Protein AF-T1H197-F1 (afdb_monomer_lite)

Secondary structure (DSSP, 8-state):
-PPPPPHHHH--EEEE-HHHH--SSSSSS--HHHHHTTHHHHHHTT--EEEEPP-EE---TTSS-S-SEEEEE-TTT--HHHHHHHHHHHHHHTPEEEE----S---TTSHHHHHHHTT-TTTTTSS-----EEETTEEEEEE-SS--B-SSSSBS----HHHHTT--EEEE---EE---TTTT-S-SEEEEE-TTT--HHHHHHHHHHHHHHT-EEEE----SB--TTSHHHHHHHTT-TTTTTSB-EE--EEPTT-TT-EE-SS--B-TTSSBSEEEETTTTEEEE-SS-TT-PBB-TT-HHHHHHHHHHHHHHHTTT--B-

Structure (mmCIF, N/CA/C/O backbone):
data_AF-T1H197-F1
#
_entry.id   AF-T1H197-F1
#
loop_
_atom_site.group_PDB
_atom_site.id
_atom_site.type_symbol
_atom_site.label_atom_id
_atom_site.label_alt_id
_atom_site.label_comp_id
_atom_site.label_asym_id
_atom_site.label_entity_id
_atom_site.label_seq_id
_atom_site.pdbx_PDB_ins_code
_atom_site.Cartn_x
_atom_site.Cartn_y
_atom_site.Cartn_z
_atom_site.occupancy
_atom_site.B_iso_or_equiv
_atom_site.auth_seq_id
_atom_site.auth_comp_id
_atom_site.auth_asym_id
_atom_site.auth_atom_id
_atom_site.pdbx_PDB_model_num
ATOM 1 N N . THR A 1 1 ? -33.080 18.598 58.972 1.00 59.19 1 THR A N 1
ATOM 2 C CA . THR A 1 1 ? -32.658 17.233 58.604 1.00 59.19 1 THR A CA 1
ATOM 3 C C . THR A 1 1 ? -31.663 17.364 57.479 1.00 59.19 1 THR A C 1
ATOM 5 O O . THR A 1 1 ? -31.973 18.006 56.485 1.00 59.19 1 THR A O 1
ATOM 8 N N . GLU A 1 2 ? -30.435 16.901 57.683 1.00 68.56 2 GLU A N 1
ATOM 9 C CA . GLU A 1 2 ? -29.391 16.970 56.659 1.00 68.56 2 GLU A CA 1
ATOM 10 C C . GLU A 1 2 ? -29.740 15.956 55.561 1.00 68.56 2 GLU A C 1
ATOM 12 O O . GLU A 1 2 ? -29.971 14.783 55.852 1.00 68.56 2 GLU A O 1
ATOM 17 N N . VAL A 1 3 ? -29.905 16.422 54.321 1.00 79.31 3 VAL A N 1
ATOM 18 C CA . VAL A 1 3 ? -30.224 15.546 53.186 1.00 79.31 3 VAL A CA 1
ATOM 19 C C . VAL A 1 3 ? -28.993 14.685 52.917 1.00 79.31 3 VAL A C 1
ATOM 21 O O . VAL A 1 3 ? -27.937 15.221 52.580 1.00 79.31 3 VAL A O 1
ATOM 24 N N . GLN A 1 4 ? -29.119 13.366 53.083 1.00 82.75 4 GLN A N 1
ATOM 25 C CA . GLN A 1 4 ? -28.060 12.427 52.728 1.00 82.75 4 GLN A CA 1
ATOM 26 C C . GLN A 1 4 ? -27.812 12.529 51.222 1.00 82.75 4 GLN A C 1
ATOM 28 O O . GLN A 1 4 ? -28.714 12.298 50.420 1.00 82.75 4 GLN A O 1
ATOM 33 N N . LYS A 1 5 ? -26.601 12.948 50.855 1.00 90.00 5 LYS A N 1
ATOM 34 C CA . LYS A 1 5 ? -26.195 13.083 49.458 1.00 90.00 5 LYS A CA 1
ATOM 35 C C . LYS A 1 5 ? -25.788 11.724 48.896 1.00 90.00 5 LYS A C 1
ATOM 37 O O . LYS A 1 5 ? -25.128 10.943 49.581 1.00 90.00 5 LYS A O 1
ATOM 42 N N . GLU A 1 6 ? -26.153 11.476 47.646 1.00 92.94 6 GLU A N 1
ATOM 43 C CA . GLU A 1 6 ? -25.710 10.313 46.876 1.00 92.94 6 GLU A CA 1
ATOM 44 C C . GLU A 1 6 ? -24.207 10.394 46.571 1.00 92.94 6 GLU A C 1
ATOM 46 O O . GLU A 1 6 ? -23.630 11.482 46.532 1.00 92.94 6 GLU A O 1
ATOM 51 N N . TRP A 1 7 ? -23.565 9.252 46.303 1.00 92.12 7 TRP A N 1
ATOM 52 C CA . TRP A 1 7 ? -22.106 9.186 46.114 1.00 92.12 7 TRP A CA 1
ATOM 53 C C . TRP A 1 7 ? -21.593 10.137 45.020 1.00 92.12 7 TRP A C 1
ATOM 55 O O . TRP A 1 7 ? -20.566 10.785 45.192 1.00 92.12 7 TRP A O 1
ATOM 65 N N . TRP A 1 8 ? -22.325 10.267 43.912 1.00 93.00 8 TRP A N 1
ATOM 66 C CA . TRP A 1 8 ? -21.935 11.095 42.768 1.00 93.00 8 TRP A CA 1
ATOM 67 C C . TRP A 1 8 ? -22.070 12.598 43.051 1.00 93.00 8 TRP A C 1
ATOM 69 O O . TRP A 1 8 ? -21.448 13.405 42.368 1.00 93.00 8 TRP A O 1
ATOM 79 N N . GLN A 1 9 ? -22.841 12.991 44.074 1.00 93.31 9 GLN A N 1
ATOM 80 C CA . GLN A 1 9 ? -23.005 14.393 44.482 1.00 93.31 9 GLN A CA 1
ATOM 81 C C . GLN A 1 9 ? -21.837 14.906 45.333 1.00 93.31 9 GLN A C 1
ATOM 83 O O . GLN A 1 9 ? -21.724 16.112 45.560 1.00 93.31 9 GLN A O 1
ATOM 88 N N . THR A 1 10 ? -21.008 14.002 45.856 1.00 93.12 10 THR A N 1
ATOM 89 C CA . THR A 1 10 ? -19.879 14.315 46.746 1.00 93.12 10 THR A CA 1
ATOM 90 C C . THR A 1 10 ? -18.564 13.695 46.281 1.00 93.12 10 THR A C 1
ATOM 92 O O . THR A 1 10 ? -17.552 13.833 46.966 1.00 93.12 10 THR A O 1
ATOM 95 N N . ALA A 1 11 ? -18.562 13.017 45.132 1.00 94.56 11 ALA A N 1
ATOM 96 C CA . ALA A 1 11 ? -17.392 12.322 44.630 1.00 94.56 11 ALA A CA 1
ATOM 97 C C . ALA A 1 11 ? -16.277 13.287 44.206 1.00 94.56 11 ALA A C 1
ATOM 99 O O . ALA A 1 11 ? -16.519 14.284 43.524 1.00 94.56 11 ALA A O 1
ATOM 100 N N . LEU A 1 12 ? -15.040 12.940 44.566 1.00 96.56 12 LEU A N 1
ATOM 101 C CA . LEU A 1 12 ? -13.845 13.541 43.992 1.00 96.56 12 LEU A CA 1
ATOM 102 C C . LEU A 1 12 ? -13.421 12.677 42.806 1.00 96.56 12 LEU A C 1
ATOM 104 O O . LEU A 1 12 ? -12.986 11.538 42.998 1.00 96.56 12 LEU A O 1
ATOM 108 N N . PHE A 1 13 ? -13.599 13.218 41.600 1.00 96.38 13 PHE A N 1
ATOM 109 C CA . PHE A 1 13 ? -13.329 12.520 40.348 1.00 96.38 13 PHE A CA 1
ATOM 110 C C . PHE A 1 13 ? -11.883 12.689 39.883 1.00 96.38 13 PHE A C 1
ATOM 112 O O . PHE A 1 13 ? -11.331 13.788 39.926 1.00 96.38 13 PHE A O 1
ATOM 119 N N . TYR A 1 14 ? -11.314 11.605 39.359 1.00 97.06 14 TYR A N 1
ATOM 120 C CA . TYR A 1 14 ? -10.051 11.619 38.628 1.00 97.06 14 TYR A CA 1
ATOM 121 C C . TYR A 1 14 ? -10.223 10.915 37.278 1.00 97.06 14 TYR A C 1
ATOM 123 O O . TYR A 1 14 ? -10.563 9.732 37.227 1.00 97.06 14 TYR A O 1
ATOM 131 N N . GLN A 1 15 ? -10.012 11.637 36.179 1.00 97.44 15 GLN A N 1
ATOM 132 C CA . GLN A 1 15 ? -10.028 11.038 34.847 1.00 97.44 15 GLN A CA 1
ATOM 133 C C . GLN A 1 15 ? -8.688 10.349 34.580 1.00 97.44 15 GLN A C 1
ATOM 135 O O . GLN A 1 15 ? -7.626 10.948 34.743 1.00 97.44 15 GLN A O 1
ATOM 140 N N . ILE A 1 16 ? -8.746 9.094 34.152 1.00 97.88 16 ILE A N 1
ATOM 141 C CA . ILE A 1 16 ? -7.596 8.289 33.763 1.00 97.88 16 ILE A CA 1
ATOM 142 C C . ILE A 1 16 ? -7.657 8.093 32.253 1.00 97.88 16 ILE A C 1
ATOM 144 O O . ILE A 1 16 ? -8.649 7.596 31.718 1.00 97.88 16 ILE A O 1
ATOM 148 N N . TYR A 1 17 ? -6.572 8.457 31.577 1.00 97.25 17 TYR A N 1
ATOM 149 C CA . TYR A 1 17 ? -6.312 8.056 30.200 1.00 97.25 17 TYR A CA 1
ATOM 150 C C . TYR A 1 17 ? -5.424 6.798 30.231 1.00 97.25 17 TYR A C 1
ATOM 152 O O . TYR A 1 17 ? -4.226 6.932 30.510 1.00 97.25 17 TYR A O 1
ATOM 160 N N . PRO A 1 18 ? -5.982 5.582 30.026 1.00 97.00 18 PRO A N 1
ATOM 161 C CA . PRO A 1 18 ? -5.312 4.318 30.352 1.00 97.00 18 PRO A CA 1
ATOM 162 C C . PRO A 1 18 ? -3.928 4.193 29.721 1.00 97.00 18 PRO A C 1
ATOM 164 O O . PRO A 1 18 ? -2.949 3.979 30.433 1.00 97.00 18 PRO A O 1
ATOM 167 N N . ARG A 1 19 ? -3.840 4.508 28.422 1.00 95.81 19 ARG A N 1
ATOM 168 C CA . ARG A 1 19 ? -2.632 4.405 27.592 1.00 95.81 19 ARG A CA 1
ATOM 169 C C . ARG A 1 19 ? -1.407 5.138 28.146 1.00 95.81 19 ARG A C 1
ATOM 171 O O . ARG A 1 19 ? -0.286 4.798 27.786 1.00 95.81 19 ARG A O 1
ATOM 178 N N . SER A 1 20 ? -1.590 6.160 28.981 1.00 97.44 20 SER A N 1
ATOM 179 C CA . SER A 1 20 ? -0.487 6.993 29.491 1.00 97.44 20 SER A CA 1
ATOM 180 C C . SER A 1 20 ? -0.432 7.075 31.012 1.00 97.44 20 SER A C 1
ATOM 182 O O . SER A 1 20 ? 0.360 7.848 31.548 1.00 97.44 20 SER A O 1
ATOM 184 N N . PHE A 1 21 ? -1.263 6.310 31.722 1.00 98.25 21 PHE A N 1
ATOM 185 C CA . PHE A 1 21 ? -1.327 6.394 33.176 1.00 98.25 21 PHE A CA 1
ATOM 186 C C . PHE A 1 21 ? -0.234 5.564 33.853 1.00 98.25 21 PHE A C 1
ATOM 188 O O . PHE A 1 21 ? 0.588 6.105 34.597 1.00 98.25 21 PHE A O 1
ATOM 195 N N . LYS A 1 22 ? -0.211 4.249 33.607 1.00 98.44 22 LYS A N 1
ATOM 196 C CA . LYS A 1 22 ? 0.788 3.354 34.191 1.00 98.44 22 LYS A CA 1
ATOM 197 C C . LYS A 1 22 ? 0.924 2.064 33.387 1.00 98.44 22 LYS A C 1
ATOM 199 O O . LYS A 1 22 ? -0.031 1.309 33.302 1.00 98.44 22 LYS A O 1
ATOM 204 N N . ASP A 1 23 ? 2.122 1.823 32.871 1.00 98.56 23 ASP A N 1
ATOM 205 C CA . ASP A 1 23 ? 2.553 0.551 32.279 1.00 98.56 23 ASP A CA 1
ATOM 206 C C . ASP A 1 23 ? 2.967 -0.431 33.397 1.00 98.56 23 ASP A C 1
ATOM 208 O O . ASP A 1 23 ? 3.694 -0.044 34.335 1.00 98.56 23 ASP A O 1
ATOM 212 N N . SER A 1 24 ? 2.459 -1.665 33.330 1.00 98.31 24 SER A N 1
ATOM 213 C CA . SER A 1 24 ? 2.764 -2.770 34.245 1.00 98.31 24 SER A CA 1
ATOM 214 C C . SER A 1 24 ? 3.611 -3.895 33.638 1.00 98.31 24 SER A C 1
ATOM 216 O O . SER A 1 24 ? 4.167 -4.688 34.403 1.00 98.31 24 SER A O 1
ATOM 218 N N . ASN A 1 25 ? 3.744 -3.966 32.311 1.00 97.44 25 ASN A N 1
ATOM 219 C CA . ASN A 1 25 ? 4.375 -5.081 31.596 1.00 97.44 25 ASN A CA 1
ATOM 220 C C . ASN A 1 25 ? 5.671 -4.684 30.846 1.00 97.44 25 ASN A C 1
ATOM 222 O O . ASN A 1 25 ? 6.436 -5.563 30.445 1.00 97.44 25 ASN A O 1
ATOM 226 N N . GLY A 1 26 ? 5.961 -3.386 30.726 1.00 97.50 26 GLY A N 1
ATOM 227 C CA . GLY A 1 26 ? 7.158 -2.828 30.104 1.00 97.50 26 GLY A CA 1
ATOM 228 C C . GLY A 1 26 ? 7.061 -2.587 28.594 1.00 97.50 26 GLY A C 1
ATOM 229 O O . GLY A 1 26 ? 8.104 -2.359 27.976 1.00 97.50 26 GLY A O 1
ATOM 230 N N . ASP A 1 27 ? 5.872 -2.651 27.989 1.00 96.56 27 ASP A N 1
ATOM 231 C CA . ASP A 1 27 ? 5.673 -2.416 26.550 1.00 96.56 27 ASP A CA 1
ATOM 232 C C . ASP A 1 27 ? 5.592 -0.923 26.164 1.00 96.56 27 ASP A C 1
ATOM 234 O O . ASP A 1 27 ? 5.588 -0.578 24.978 1.00 96.56 27 ASP A O 1
ATOM 238 N N . GLY A 1 28 ? 5.608 -0.023 27.153 1.00 96.62 28 GLY A N 1
ATOM 239 C CA . GLY A 1 28 ? 5.541 1.423 26.963 1.00 96.62 28 GLY A CA 1
ATOM 240 C C . GLY A 1 28 ? 4.119 1.982 26.868 1.00 96.62 28 GLY A C 1
ATOM 241 O O . GLY A 1 28 ? 3.966 3.185 26.626 1.00 96.62 28 GLY A O 1
ATOM 242 N N . VAL A 1 29 ? 3.089 1.159 27.076 1.00 97.00 29 VAL A N 1
ATOM 243 C CA . VAL A 1 29 ? 1.677 1.538 27.077 1.00 97.00 29 VAL A CA 1
ATOM 244 C C . VAL A 1 29 ? 1.061 1.269 28.449 1.00 97.00 29 VAL A C 1
ATOM 246 O O . VAL A 1 29 ? 1.307 0.259 29.091 1.00 97.00 29 VAL A O 1
ATOM 249 N N . GLY A 1 30 ? 0.273 2.220 28.951 1.00 98.25 30 GLY A N 1
ATOM 250 C CA . GLY A 1 30 ? -0.449 2.020 30.201 1.00 98.25 30 GLY A CA 1
ATOM 251 C C . GLY A 1 30 ? -1.631 1.062 30.055 1.00 98.25 30 GLY A C 1
ATOM 252 O O . GLY A 1 30 ? -2.351 1.118 29.060 1.00 98.25 30 GLY A O 1
ATOM 253 N N . ASP A 1 31 ? -1.848 0.231 31.076 1.00 98.69 31 ASP A N 1
ATOM 254 C CA . ASP A 1 31 ? -2.762 -0.916 31.042 1.00 98.69 31 ASP A CA 1
ATOM 255 C C . ASP A 1 31 ? -3.617 -1.034 32.329 1.00 98.69 31 ASP A C 1
ATOM 257 O O . ASP A 1 31 ? -3.424 -0.307 33.315 1.00 98.69 31 ASP A O 1
ATOM 261 N N . LEU A 1 32 ? -4.603 -1.940 32.329 1.00 98.62 32 LEU A N 1
ATOM 262 C CA . LEU A 1 32 ? -5.547 -2.130 33.440 1.00 98.62 32 LEU A CA 1
ATOM 263 C C . LEU A 1 32 ? -4.872 -2.615 34.734 1.00 98.62 32 LEU A C 1
ATOM 265 O O . LEU A 1 32 ? -5.277 -2.214 35.831 1.00 98.62 32 LEU A O 1
ATOM 269 N N . ASN A 1 33 ? -3.817 -3.425 34.639 1.00 98.69 33 ASN A N 1
ATOM 270 C CA . ASN A 1 33 ? -3.053 -3.879 35.803 1.00 98.69 33 ASN A CA 1
ATOM 271 C C . ASN A 1 33 ? -2.226 -2.733 36.397 1.00 98.69 33 ASN A C 1
ATOM 273 O O . ASN A 1 33 ? -2.147 -2.566 37.621 1.00 98.69 33 ASN A O 1
ATOM 277 N N . GLY A 1 34 ? -1.693 -1.864 35.543 1.00 98.62 34 GLY A N 1
ATOM 278 C CA . GLY A 1 34 ? -1.047 -0.621 35.926 1.00 98.62 34 GLY A CA 1
ATOM 279 C C . GLY A 1 34 ? -1.993 0.311 36.676 1.00 98.62 34 GLY A C 1
ATOM 280 O O . GLY A 1 34 ? -1.629 0.803 37.750 1.00 98.62 34 GLY A O 1
ATOM 281 N N . ILE A 1 35 ? -3.222 0.497 36.180 1.00 98.69 35 ILE A N 1
ATOM 282 C CA . ILE A 1 35 ? -4.271 1.256 36.882 1.00 98.69 35 ILE A CA 1
ATOM 283 C C . ILE A 1 35 ? -4.589 0.610 38.233 1.00 98.69 35 ILE A C 1
ATOM 285 O O . ILE A 1 35 ? -4.581 1.299 39.257 1.00 98.69 35 ILE A O 1
ATOM 289 N N . THR A 1 36 ? -4.800 -0.708 38.254 1.00 98.75 36 THR A N 1
ATOM 290 C CA . THR A 1 36 ? -5.101 -1.477 39.471 1.00 98.75 36 THR A CA 1
ATOM 291 C C . THR A 1 36 ? -4.041 -1.258 40.549 1.00 98.75 36 THR A C 1
ATOM 293 O O . THR A 1 36 ? -4.386 -0.985 41.697 1.00 98.75 36 THR A O 1
ATOM 296 N N . SER A 1 37 ? -2.755 -1.263 40.175 1.00 98.56 37 SER A N 1
ATOM 297 C CA . SER A 1 37 ? -1.624 -1.043 41.094 1.00 98.56 37 SER A CA 1
ATOM 298 C C . SER A 1 37 ? -1.572 0.355 41.733 1.00 98.56 37 SER A C 1
ATOM 300 O O . SER A 1 37 ? -0.768 0.605 42.635 1.00 98.56 37 SER A O 1
ATOM 302 N N . LYS A 1 38 ? -2.379 1.300 41.237 1.00 98.50 38 LYS A N 1
ATOM 303 C CA . LYS A 1 38 ? -2.430 2.693 41.699 1.00 98.50 38 LYS A CA 1
ATOM 304 C C . LYS A 1 38 ? -3.736 3.060 42.386 1.00 98.50 38 LYS A C 1
ATOM 306 O O . LYS A 1 38 ? -3.855 4.196 42.845 1.00 98.50 38 LYS A O 1
ATOM 311 N N . LEU A 1 39 ? -4.684 2.135 42.524 1.00 98.50 39 LEU A N 1
ATOM 312 C CA . LEU A 1 39 ? -5.948 2.423 43.198 1.00 98.50 39 LEU A CA 1
ATOM 313 C C . LEU A 1 39 ? -5.742 2.815 44.672 1.00 98.50 39 LEU A C 1
ATOM 315 O O . LEU A 1 39 ? -6.417 3.727 45.146 1.00 98.50 39 LEU A O 1
ATOM 319 N N . GLU A 1 40 ? -4.780 2.220 45.390 1.00 98.31 40 GLU A N 1
ATOM 320 C CA . GLU A 1 40 ? -4.436 2.647 46.755 1.00 98.31 40 GLU A CA 1
ATOM 321 C C . GLU A 1 40 ? -3.930 4.089 46.807 1.00 98.31 40 GLU A C 1
ATOM 323 O O . GLU A 1 40 ? -4.325 4.845 47.692 1.00 98.31 40 GLU A O 1
ATOM 328 N N . TYR A 1 41 ? -3.101 4.490 45.840 1.00 98.25 41 TYR A N 1
ATOM 329 C CA . TYR A 1 41 ? -2.623 5.868 45.744 1.00 98.25 41 TYR A CA 1
ATOM 330 C C . TYR A 1 41 ? -3.783 6.838 45.493 1.00 98.25 41 TYR A C 1
ATOM 332 O O . TYR A 1 41 ? -3.887 7.863 46.161 1.00 98.25 41 TYR A O 1
ATOM 340 N N . LEU A 1 42 ? -4.694 6.497 44.573 1.00 97.81 42 LEU A N 1
ATOM 341 C CA . LEU A 1 42 ? -5.884 7.310 44.313 1.00 97.81 42 LEU A CA 1
ATOM 342 C C . LEU A 1 42 ? -6.748 7.447 45.573 1.00 97.81 42 LEU A C 1
ATOM 344 O O . LEU A 1 42 ? -7.210 8.543 45.894 1.00 97.81 42 LEU A O 1
ATOM 348 N N . LYS A 1 43 ? -6.902 6.362 46.338 1.00 97.62 43 LYS A N 1
ATOM 349 C CA . LYS A 1 43 ? -7.596 6.395 47.625 1.00 97.62 43 LYS A CA 1
ATOM 350 C C . LYS A 1 43 ? -6.909 7.322 48.630 1.00 97.62 43 LYS A C 1
ATOM 352 O O . LYS A 1 43 ? -7.599 8.085 49.305 1.00 97.62 43 LYS A O 1
ATOM 357 N N . GLU A 1 44 ? -5.583 7.253 48.736 1.00 98.06 44 GLU A N 1
ATOM 358 C CA . GLU A 1 44 ? -4.774 8.061 49.658 1.00 98.06 44 GLU A CA 1
ATOM 359 C C . GLU A 1 44 ? -4.957 9.563 49.412 1.00 98.06 44 GLU A C 1
ATOM 361 O O . GLU A 1 44 ? -5.140 10.328 50.357 1.00 98.06 44 GLU A O 1
ATOM 366 N N . ILE A 1 45 ? -5.001 9.980 48.144 1.00 97.06 45 ILE A N 1
ATOM 367 C CA . ILE A 1 45 ? -5.227 11.384 47.768 1.00 97.06 45 ILE A CA 1
ATOM 368 C C . ILE A 1 45 ? -6.712 11.797 47.802 1.00 97.06 45 ILE A C 1
ATOM 370 O O . ILE A 1 45 ? -7.053 12.915 47.416 1.00 97.06 45 ILE A O 1
ATOM 374 N N . GLY A 1 46 ? -7.601 10.915 48.268 1.00 96.94 46 GLY A N 1
ATOM 375 C CA . GLY A 1 46 ? -9.015 11.205 48.506 1.00 96.94 46 GLY A CA 1
ATOM 376 C C . GLY A 1 46 ? -9.948 10.990 47.313 1.00 96.94 46 GLY A C 1
ATOM 377 O O . GLY A 1 46 ? -11.117 11.367 47.400 1.00 96.94 46 GLY A O 1
ATOM 378 N N . VAL A 1 47 ? -9.480 10.391 46.213 1.00 98.00 47 VAL A N 1
ATOM 379 C CA . VAL A 1 47 ? -10.337 10.067 45.061 1.00 98.00 47 VAL A CA 1
ATOM 380 C C . VAL A 1 47 ? -11.359 9.007 45.466 1.00 98.00 47 VAL A C 1
ATOM 382 O O . VAL A 1 47 ? -11.032 7.991 46.083 1.00 98.00 47 VAL A O 1
ATOM 385 N N . THR A 1 48 ? -12.617 9.246 45.106 1.00 97.06 48 THR A N 1
ATOM 386 C CA . THR A 1 48 ? -13.739 8.335 45.389 1.00 97.06 48 THR A CA 1
ATOM 387 C C . THR A 1 48 ? -14.415 7.822 44.123 1.00 97.06 48 THR A C 1
ATOM 389 O O . THR A 1 48 ? -15.175 6.855 44.187 1.00 97.06 48 THR A O 1
ATOM 392 N N . ALA A 1 49 ? -14.104 8.409 42.965 1.00 97.75 49 ALA A N 1
ATOM 393 C CA . ALA A 1 49 ? -14.519 7.904 41.667 1.00 97.75 49 ALA A CA 1
ATOM 394 C C . ALA A 1 49 ? -13.483 8.216 40.582 1.00 97.75 49 ALA A C 1
ATOM 396 O O . ALA A 1 49 ? -12.840 9.265 40.605 1.00 97.75 49 ALA A O 1
ATOM 397 N N . THR A 1 50 ? -13.343 7.330 39.604 1.00 96.44 50 THR A N 1
ATOM 398 C CA . THR A 1 50 ? -12.520 7.559 38.420 1.00 96.44 50 THR A CA 1
ATOM 399 C C . THR A 1 50 ? -13.328 7.343 37.154 1.00 96.44 50 THR A C 1
ATOM 401 O O . THR A 1 50 ? -14.264 6.544 37.120 1.00 96.44 50 THR A O 1
ATOM 404 N N . TRP A 1 51 ? -12.962 8.078 36.111 1.00 95.31 51 TRP A N 1
ATOM 405 C CA . TRP A 1 51 ? -13.482 7.894 34.761 1.00 95.31 51 TRP A CA 1
ATOM 406 C C . TRP A 1 51 ? -12.344 7.400 33.879 1.00 95.31 51 TRP A C 1
ATOM 408 O O . TRP A 1 51 ? -11.304 8.053 33.805 1.00 95.31 51 TRP A O 1
ATOM 418 N N . LEU A 1 52 ? -12.523 6.243 33.249 1.00 96.56 52 LEU A N 1
ATOM 419 C CA . LEU A 1 52 ? -11.579 5.716 32.270 1.00 96.56 52 LEU A CA 1
ATOM 420 C C . LEU A 1 52 ? -11.981 6.208 30.888 1.00 96.56 52 LEU A C 1
ATOM 422 O O . LEU A 1 52 ? -13.128 6.002 30.506 1.00 96.56 52 LEU A O 1
ATOM 426 N N . SER A 1 53 ? -11.039 6.789 30.140 1.00 96.19 53 SER A N 1
ATOM 427 C CA . SER A 1 53 ? -11.194 6.910 28.677 1.00 96.19 53 SER A CA 1
ATOM 428 C C . SER A 1 53 ? -11.415 5.517 28.052 1.00 96.19 53 SER A C 1
ATOM 430 O O . SER A 1 53 ? -11.120 4.525 28.728 1.00 96.19 53 SER A O 1
ATOM 432 N N . PRO A 1 54 ? -11.920 5.408 26.808 1.00 96.25 54 PRO A N 1
ATOM 433 C CA . PRO A 1 54 ? -12.338 4.126 26.245 1.00 96.25 54 PRO A CA 1
ATOM 434 C C . PRO A 1 54 ? -11.268 3.030 26.337 1.00 96.25 54 PRO A C 1
ATOM 436 O O . PRO A 1 54 ? -10.107 3.241 25.987 1.00 96.25 54 PRO A O 1
ATOM 439 N N . ILE A 1 55 ? -11.687 1.857 26.816 1.00 97.12 55 ILE A N 1
ATOM 440 C CA . ILE A 1 55 ? -10.857 0.643 26.948 1.00 97.12 55 ILE A CA 1
ATOM 441 C C . ILE A 1 55 ? -11.354 -0.503 26.066 1.00 97.12 55 ILE A C 1
ATOM 443 O O . ILE A 1 55 ? -10.836 -1.612 26.155 1.00 97.12 55 ILE A O 1
ATOM 447 N N . PHE A 1 56 ? -12.396 -0.260 25.277 1.00 97.50 56 PHE A N 1
ATOM 448 C CA . PHE A 1 56 ? -13.005 -1.263 24.416 1.00 97.50 56 PHE A CA 1
ATOM 449 C C . PHE A 1 56 ? -12.173 -1.481 23.158 1.00 97.50 56 PHE A C 1
ATOM 451 O O . PHE A 1 56 ? -11.464 -0.569 22.733 1.00 97.50 56 PHE A O 1
ATOM 458 N N . THR A 1 57 ? -12.301 -2.656 22.540 1.00 97.62 57 THR A N 1
ATOM 459 C CA . THR A 1 57 ? -11.608 -2.972 21.285 1.00 97.62 57 THR A CA 1
ATOM 460 C C . THR A 1 57 ? -11.861 -1.893 20.236 1.00 97.62 57 THR A C 1
ATOM 462 O O . THR A 1 57 ? -13.017 -1.604 19.908 1.00 97.62 57 THR A O 1
ATOM 465 N N . SER A 1 58 ? -10.793 -1.311 19.694 1.00 96.69 58 SER A N 1
ATOM 466 C CA . SER A 1 58 ? -10.859 -0.202 18.741 1.00 96.69 58 SER A CA 1
ATOM 467 C C . SER A 1 58 ? -9.677 -0.250 17.753 1.00 96.69 58 SER A C 1
ATOM 469 O O . SER A 1 58 ? -8.587 -0.706 18.096 1.00 96.69 58 SER A O 1
ATOM 471 N N . PRO A 1 59 ? -9.841 0.237 16.508 1.00 95.44 59 PRO A N 1
ATOM 472 C CA . PRO A 1 59 ? -8.734 0.439 15.567 1.00 95.44 59 PRO A CA 1
ATOM 473 C C . PRO A 1 59 ? -7.735 1.525 15.999 1.00 95.44 59 PRO A C 1
ATOM 475 O O . PRO A 1 59 ? -6.688 1.684 15.372 1.00 95.44 59 PRO A O 1
ATOM 478 N N . MET A 1 60 ? -8.057 2.273 17.055 1.00 93.25 60 MET A N 1
ATOM 479 C CA . MET A 1 60 ? -7.271 3.344 17.658 1.00 93.25 60 MET A CA 1
ATOM 480 C C . MET A 1 60 ? -7.047 4.552 16.739 1.00 93.25 60 MET A C 1
ATOM 482 O O . MET A 1 60 ? -6.088 5.302 16.947 1.00 93.25 60 MET A O 1
ATOM 486 N N . VAL A 1 61 ? -7.924 4.791 15.753 1.00 90.56 61 VAL A N 1
ATOM 487 C CA . VAL A 1 61 ? -7.798 5.938 14.832 1.00 90.56 61 VAL A CA 1
ATOM 488 C C . VAL A 1 61 ? -8.048 7.256 15.561 1.00 90.56 61 VAL A C 1
ATOM 490 O O . VAL A 1 61 ? -7.376 8.251 15.282 1.00 90.56 61 VAL A O 1
ATOM 493 N N . ASP A 1 62 ? -8.974 7.262 16.520 1.00 88.50 62 ASP A N 1
ATOM 494 C CA . ASP A 1 62 ? -9.313 8.428 17.343 1.00 88.50 62 ASP A CA 1
ATOM 495 C C . ASP A 1 62 ? -9.057 8.200 18.842 1.00 88.50 62 ASP A C 1
ATOM 497 O O . ASP A 1 62 ? -9.654 8.856 19.696 1.00 88.50 62 ASP A O 1
ATOM 501 N N . PHE A 1 63 ? -8.103 7.317 19.157 1.00 90.56 63 PHE A N 1
ATOM 502 C CA . PHE A 1 63 ? -7.697 6.975 20.523 1.00 90.56 63 PHE A CA 1
ATOM 503 C C . PHE A 1 63 ? -8.768 6.253 21.358 1.00 90.56 63 PHE A C 1
ATOM 505 O O . PHE A 1 63 ? -8.818 6.429 22.577 1.00 90.56 63 PHE A O 1
ATOM 512 N N . GLY A 1 64 ? -9.579 5.405 20.719 1.00 91.94 64 GLY A N 1
ATOM 513 C CA . GLY A 1 64 ? -10.466 4.460 21.400 1.00 91.94 64 GLY A CA 1
ATOM 514 C C . GLY A 1 64 ? -11.954 4.801 21.317 1.00 91.94 64 GLY A C 1
ATOM 515 O O . GLY A 1 64 ? -12.773 4.021 21.800 1.00 91.94 64 GLY A O 1
ATOM 516 N N . TYR A 1 65 ? -12.329 5.939 20.727 1.00 94.75 65 TYR A N 1
ATOM 517 C CA . TYR A 1 65 ? -13.735 6.328 20.563 1.00 94.75 65 TYR A CA 1
ATOM 518 C C . TYR A 1 65 ? -14.377 5.661 19.329 1.00 94.75 65 TYR A C 1
ATOM 520 O O . TYR A 1 65 ? -15.591 5.450 19.299 1.00 94.75 65 TYR A O 1
ATOM 528 N N . ASP A 1 66 ? -13.568 5.197 18.377 1.00 94.31 66 ASP A N 1
ATOM 529 C CA . ASP A 1 66 ? -13.922 4.337 17.254 1.00 94.31 66 ASP A CA 1
ATOM 530 C C . ASP A 1 66 ? -14.067 2.868 17.692 1.00 94.31 66 ASP A C 1
ATOM 532 O O . ASP A 1 66 ? -13.338 1.979 17.264 1.00 94.31 66 ASP A O 1
ATOM 536 N N . ILE A 1 67 ? -15.040 2.585 18.560 1.00 96.94 67 ILE A N 1
ATOM 537 C CA . ILE A 1 67 ? -15.227 1.255 19.163 1.00 96.94 67 ILE A CA 1
ATOM 538 C C . ILE A 1 67 ? -15.662 0.220 18.112 1.00 96.94 67 ILE A C 1
ATOM 540 O O . ILE A 1 67 ? -16.669 0.396 17.419 1.00 96.94 67 ILE A O 1
ATOM 544 N N . ALA A 1 68 ? -14.922 -0.886 18.016 1.00 97.31 68 ALA A N 1
ATOM 545 C CA . ALA A 1 68 ? -15.207 -2.034 17.154 1.00 97.31 68 ALA A CA 1
ATOM 546 C C . ALA A 1 68 ? -15.931 -3.181 17.885 1.00 97.31 68 ALA A C 1
ATOM 548 O O . ALA A 1 68 ? -16.633 -3.952 17.233 1.00 97.31 68 ALA A O 1
ATOM 549 N N . ASN A 1 69 ? -15.816 -3.270 19.217 1.00 96.50 69 ASN A N 1
ATOM 550 C CA . ASN A 1 69 ? -16.598 -4.192 20.048 1.00 96.50 69 ASN A CA 1
ATOM 551 C C . ASN A 1 69 ? -16.837 -3.602 21.449 1.00 96.50 69 ASN A C 1
ATOM 553 O O . ASN A 1 69 ? -15.895 -3.393 22.202 1.00 96.50 69 ASN A O 1
ATOM 557 N N . PHE A 1 70 ? -18.098 -3.373 21.825 1.00 95.50 70 PHE A N 1
ATOM 558 C CA . PHE A 1 70 ? -18.474 -2.773 23.118 1.00 95.50 70 PHE A CA 1
ATOM 559 C C . PHE A 1 70 ? -18.391 -3.721 24.326 1.00 95.50 70 PHE A C 1
ATOM 561 O O . PHE A 1 70 ? -18.656 -3.302 25.452 1.00 95.50 70 PHE A O 1
ATOM 568 N N . THR A 1 71 ? -18.100 -5.003 24.110 1.00 94.94 71 THR A N 1
ATOM 569 C CA . THR A 1 71 ? -18.140 -6.043 25.156 1.00 94.94 71 THR A CA 1
ATOM 570 C C . THR A 1 71 ? -16.785 -6.685 25.431 1.00 94.94 71 THR A C 1
ATOM 572 O O . THR A 1 71 ? -16.671 -7.521 26.325 1.00 94.94 71 THR A O 1
ATOM 575 N N . GLU A 1 72 ? -15.757 -6.267 24.698 1.00 96.50 72 GLU A N 1
ATOM 576 C CA . GLU A 1 72 ? -14.386 -6.745 24.835 1.00 96.50 72 GLU A CA 1
ATOM 577 C C . GLU A 1 72 ? -13.469 -5.601 25.267 1.00 96.50 72 GLU A C 1
ATOM 579 O O . GLU A 1 72 ? -13.703 -4.438 24.937 1.00 96.50 72 GLU A O 1
ATOM 584 N N . ILE A 1 73 ? -12.424 -5.944 26.019 1.00 97.94 73 ILE A N 1
ATOM 585 C CA . ILE A 1 73 ? -11.329 -5.029 26.342 1.00 97.94 73 ILE A CA 1
ATOM 586 C C . ILE A 1 73 ? -10.344 -5.042 25.177 1.00 97.94 73 ILE A C 1
ATOM 588 O O . ILE A 1 73 ? -10.038 -6.106 24.636 1.00 97.94 73 ILE A O 1
ATOM 592 N N . ASP A 1 74 ? -9.846 -3.870 24.788 1.00 97.69 74 ASP A N 1
ATOM 593 C CA . ASP A 1 74 ? -8.793 -3.795 23.787 1.00 97.69 74 ASP A CA 1
ATOM 594 C C . ASP A 1 74 ? -7.533 -4.513 24.297 1.00 97.69 74 ASP A C 1
ATOM 596 O O . ASP A 1 74 ? -7.068 -4.199 25.401 1.00 97.69 74 ASP A O 1
ATOM 600 N N . PRO A 1 75 ? -6.945 -5.436 23.515 1.00 97.00 75 PRO A N 1
ATOM 601 C CA . PRO A 1 75 ? -5.759 -6.178 23.930 1.00 97.00 75 PRO A CA 1
ATOM 602 C C . PRO A 1 75 ? -4.577 -5.301 24.360 1.00 97.00 75 PRO A C 1
ATOM 604 O O . PRO A 1 75 ? -3.744 -5.769 25.132 1.00 97.00 75 PRO A O 1
ATOM 607 N N . ILE A 1 76 ? -4.498 -4.042 23.904 1.00 96.38 76 ILE A N 1
ATOM 608 C CA . ILE A 1 76 ? -3.457 -3.101 24.339 1.00 96.38 76 ILE A CA 1
ATOM 609 C C . ILE A 1 76 ? -3.573 -2.718 25.825 1.00 96.38 76 ILE A C 1
ATOM 611 O O . ILE A 1 76 ? -2.591 -2.303 26.431 1.00 96.38 76 ILE A O 1
ATOM 615 N N . PHE A 1 77 ? -4.763 -2.839 26.423 1.00 97.88 77 PHE A N 1
ATOM 616 C CA . PHE A 1 77 ? -5.017 -2.488 27.823 1.00 97.88 77 PHE A CA 1
ATOM 617 C C . PHE A 1 77 ? -5.103 -3.706 28.749 1.00 97.88 77 PHE A C 1
ATOM 619 O O . PHE A 1 77 ? -5.048 -3.537 29.969 1.00 97.88 77 PHE A O 1
ATOM 626 N N . GLY A 1 78 ? -5.232 -4.915 28.200 1.00 97.44 78 GLY A N 1
ATOM 627 C CA . GLY A 1 78 ? -5.305 -6.167 28.952 1.00 97.44 78 GLY A CA 1
ATOM 628 C C . GLY A 1 78 ? -6.523 -7.006 28.578 1.00 97.44 78 GLY A C 1
ATOM 629 O O . GLY A 1 78 ? -6.989 -6.995 27.442 1.00 97.44 78 GLY A O 1
ATOM 630 N N . THR A 1 79 ? -7.026 -7.770 29.543 1.00 98.25 79 THR A N 1
ATOM 631 C CA . THR A 1 79 ? -8.125 -8.724 29.356 1.00 98.25 79 THR A CA 1
ATOM 632 C C . THR A 1 79 ? -9.375 -8.332 30.142 1.00 98.25 79 THR A C 1
ATOM 634 O O . THR A 1 79 ? -9.344 -7.486 31.037 1.00 98.25 79 THR A O 1
ATOM 637 N N . LEU A 1 80 ? -10.499 -8.994 29.849 1.00 97.75 80 LEU A N 1
ATOM 638 C CA . LEU A 1 80 ? -11.716 -8.850 30.652 1.00 97.75 80 LEU A CA 1
ATOM 639 C C . LEU A 1 80 ? -11.507 -9.321 32.106 1.00 97.75 80 LEU A C 1
ATOM 641 O O . LEU A 1 80 ? -12.085 -8.750 33.025 1.00 97.75 80 LEU A O 1
ATOM 645 N N . GLU A 1 81 ? -10.626 -10.301 32.330 1.00 98.50 81 GLU A N 1
ATOM 646 C CA . GLU A 1 81 ? -10.248 -10.743 33.677 1.00 98.50 81 GLU A CA 1
ATOM 647 C C . GLU A 1 81 ? -9.465 -9.656 34.433 1.00 98.50 81 GLU A C 1
ATOM 649 O O . GLU A 1 81 ? -9.737 -9.402 35.607 1.00 98.50 81 GLU A O 1
ATOM 654 N N . ASP A 1 82 ? -8.543 -8.952 33.765 1.00 98.56 82 ASP A N 1
ATOM 655 C CA . ASP A 1 82 ? -7.841 -7.802 34.357 1.00 98.56 82 ASP A CA 1
ATOM 656 C C . ASP A 1 82 ? -8.826 -6.684 34.733 1.00 98.56 82 ASP A C 1
ATOM 658 O O . ASP A 1 82 ? -8.707 -6.072 35.799 1.00 98.56 82 ASP A O 1
ATOM 662 N N . PHE A 1 83 ? -9.844 -6.454 33.897 1.00 98.31 83 PHE A N 1
ATOM 663 C CA . PHE A 1 83 ? -10.920 -5.512 34.198 1.00 98.31 83 PHE A CA 1
ATOM 664 C C . PHE A 1 83 ? -11.725 -5.932 35.437 1.00 98.31 83 PHE A C 1
ATOM 666 O O . PHE A 1 83 ? -11.907 -5.122 36.349 1.00 98.31 83 PHE A O 1
ATOM 673 N N . ASP A 1 84 ? -12.154 -7.192 35.526 1.00 98.38 84 ASP A N 1
ATOM 674 C CA . ASP A 1 84 ? -12.886 -7.711 36.688 1.00 98.38 84 ASP A CA 1
ATOM 675 C C . ASP A 1 84 ? -12.058 -7.604 37.980 1.00 98.38 84 ASP A C 1
ATOM 677 O O . ASP A 1 84 ? -12.570 -7.200 39.035 1.00 98.38 84 ASP A O 1
ATOM 681 N N . ASN A 1 85 ? -10.756 -7.888 37.897 1.00 98.56 85 ASN A N 1
ATOM 682 C CA . ASN A 1 85 ? -9.817 -7.735 39.006 1.00 98.56 85 ASN A CA 1
ATOM 683 C C . ASN A 1 85 ? -9.687 -6.268 39.450 1.00 98.56 85 ASN A C 1
ATOM 685 O O . ASN A 1 85 ? -9.745 -5.977 40.652 1.00 98.56 85 ASN A O 1
ATOM 689 N N . MET A 1 86 ? -9.588 -5.334 38.500 1.00 98.56 86 MET A N 1
ATOM 690 C CA . MET A 1 86 ? -9.574 -3.896 38.774 1.00 98.56 86 MET A CA 1
ATOM 691 C C . MET A 1 86 ? -10.869 -3.443 39.461 1.00 98.56 86 MET A C 1
ATOM 693 O O . MET A 1 86 ? -10.816 -2.734 40.469 1.00 98.56 86 MET A O 1
ATOM 697 N N . ILE A 1 87 ? -12.035 -3.870 38.962 1.00 98.50 87 ILE A N 1
ATOM 698 C CA . ILE A 1 87 ? -13.343 -3.537 39.545 1.00 98.50 87 ILE A CA 1
ATOM 699 C C . ILE A 1 87 ? -13.456 -4.073 40.972 1.00 98.50 87 ILE A C 1
ATOM 701 O O . ILE A 1 87 ? -13.890 -3.350 41.875 1.00 98.50 87 ILE A O 1
ATOM 705 N N . LYS A 1 88 ? -13.039 -5.320 41.210 1.00 98.62 88 LYS A N 1
ATOM 706 C CA . LYS A 1 88 ? -13.015 -5.910 42.552 1.00 98.62 88 LYS A CA 1
ATOM 707 C C . LYS A 1 88 ? -12.163 -5.071 43.503 1.00 98.62 88 LYS A C 1
ATOM 709 O O . LYS A 1 88 ? -12.642 -4.682 44.569 1.00 98.62 88 LYS A O 1
ATOM 714 N N . LYS A 1 89 ? -10.940 -4.726 43.096 1.00 98.56 89 LYS A N 1
ATOM 715 C CA . LYS A 1 89 ? -10.020 -3.921 43.906 1.00 98.56 89 LYS A CA 1
ATOM 716 C C . LYS A 1 89 ? -10.545 -2.506 44.167 1.00 98.56 89 LYS A C 1
ATOM 718 O O . LYS A 1 89 ? -10.453 -2.006 45.288 1.00 98.56 89 LYS A O 1
ATOM 723 N N . ALA A 1 90 ? -11.133 -1.866 43.160 1.00 98.31 90 ALA A N 1
ATOM 724 C CA . A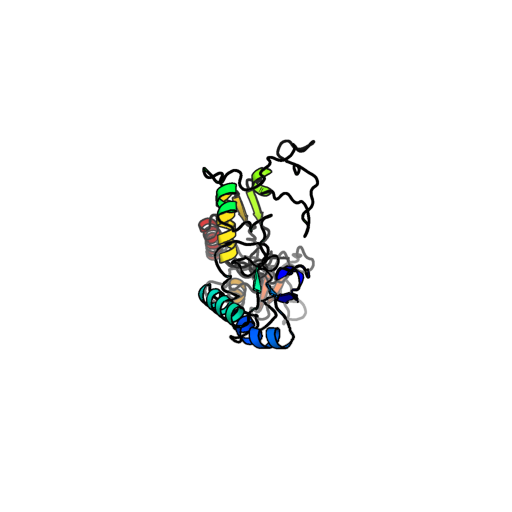LA A 1 90 ? -11.742 -0.547 43.300 1.00 98.31 90 ALA A CA 1
ATOM 725 C C . ALA A 1 90 ? -12.896 -0.574 44.314 1.00 98.31 90 ALA A C 1
ATOM 727 O O . ALA A 1 90 ? -12.961 0.284 45.197 1.00 98.31 90 ALA A O 1
ATOM 728 N N . ASN A 1 91 ? -13.747 -1.605 44.262 1.00 98.06 91 ASN A N 1
ATOM 729 C CA . ASN A 1 91 ? -14.831 -1.797 45.224 1.00 98.06 91 ASN A CA 1
ATOM 730 C C . ASN A 1 91 ? -14.319 -1.999 46.659 1.00 98.06 91 ASN A C 1
ATOM 732 O O . ASN A 1 91 ? -14.873 -1.394 47.576 1.00 98.06 91 ASN A O 1
ATOM 736 N N . GLU A 1 92 ? -13.248 -2.776 46.862 1.00 98.31 92 GLU A N 1
ATOM 737 C CA . GLU A 1 92 ? -12.601 -2.947 48.177 1.00 98.31 92 GLU A CA 1
ATOM 738 C C . GLU A 1 92 ? -12.104 -1.611 48.759 1.00 98.31 92 GLU A C 1
ATOM 740 O O . GLU A 1 92 ? -12.190 -1.380 49.965 1.00 98.31 92 GLU A O 1
ATOM 745 N N . LEU A 1 93 ? -11.630 -0.703 47.902 1.00 98.06 93 LEU A N 1
ATOM 746 C CA . LEU A 1 93 ? -11.152 0.630 48.285 1.00 98.06 93 LEU A CA 1
ATOM 747 C C . LEU A 1 93 ? -12.269 1.690 48.341 1.00 98.06 93 LEU A C 1
ATOM 749 O O . LEU A 1 93 ? -12.035 2.836 48.747 1.00 98.06 93 LEU A O 1
ATOM 753 N N . GLY A 1 94 ? -13.496 1.327 47.962 1.00 97.00 94 GLY A N 1
ATOM 754 C CA . GLY A 1 94 ? -14.626 2.247 47.861 1.00 97.00 94 GLY A CA 1
ATOM 755 C C . GLY A 1 94 ? -14.454 3.306 46.767 1.00 97.00 94 GLY A C 1
ATOM 756 O O . GLY A 1 94 ? -14.932 4.426 46.942 1.00 97.00 94 GLY A O 1
ATOM 757 N N . ILE A 1 95 ? -13.754 2.974 45.680 1.00 98.25 95 ILE A N 1
ATOM 758 C CA . ILE A 1 95 ? -13.606 3.800 44.476 1.00 98.25 95 ILE A CA 1
ATOM 759 C C . ILE A 1 95 ? -14.619 3.324 43.432 1.00 98.25 95 ILE A C 1
ATOM 761 O O . ILE A 1 95 ? -14.703 2.135 43.130 1.00 98.25 95 ILE A O 1
ATOM 765 N N . LYS A 1 96 ? -15.401 4.248 42.868 1.00 97.81 96 LYS A N 1
ATOM 766 C CA . LYS A 1 96 ? -16.305 3.955 41.746 1.00 97.81 96 LYS A CA 1
ATOM 767 C C . LYS A 1 96 ? -15.575 4.092 40.416 1.00 97.81 96 LYS A C 1
ATOM 769 O O . LYS A 1 96 ? -14.911 5.095 40.197 1.00 97.81 96 LYS A O 1
ATOM 774 N N . ILE A 1 97 ? -15.728 3.111 39.532 1.00 97.12 97 ILE A N 1
ATOM 775 C CA . ILE A 1 97 ? -15.188 3.161 38.170 1.00 97.12 97 ILE A CA 1
ATOM 776 C C . ILE A 1 97 ? -16.325 3.509 37.211 1.00 97.12 97 ILE A C 1
ATOM 778 O O . ILE A 1 97 ? -17.367 2.853 37.215 1.00 97.12 97 ILE A O 1
ATOM 782 N N . VAL A 1 98 ? -16.125 4.551 36.410 1.00 96.50 98 VAL A N 1
ATOM 783 C CA . VAL A 1 98 ? -17.037 4.996 35.354 1.00 96.50 98 VAL A CA 1
ATOM 784 C C . VAL A 1 98 ? -16.367 4.749 34.005 1.00 96.50 98 VAL A C 1
ATOM 786 O O . VAL A 1 98 ? -15.220 5.147 33.799 1.00 96.50 98 VAL A O 1
ATOM 789 N N . LEU A 1 99 ? -17.080 4.083 33.099 1.00 94.81 99 LEU A N 1
ATOM 790 C CA . LEU A 1 99 ? -16.621 3.838 31.733 1.00 94.81 99 LEU A CA 1
ATOM 791 C C . LEU A 1 99 ? -17.067 4.965 30.807 1.00 94.81 99 LEU A C 1
ATOM 793 O O . LEU A 1 99 ? -18.189 5.461 30.923 1.00 94.81 99 LEU A O 1
ATOM 797 N N . ASP A 1 100 ? -16.197 5.318 29.867 1.00 92.44 100 ASP A N 1
ATOM 798 C CA . ASP A 1 100 ? -16.551 6.168 28.737 1.00 92.44 100 ASP A CA 1
ATOM 799 C C . ASP A 1 100 ? -17.423 5.387 27.751 1.00 92.44 100 ASP A C 1
ATOM 801 O O . ASP A 1 100 ? -16.943 4.536 27.000 1.00 92.44 100 ASP A O 1
ATOM 805 N N . PHE A 1 101 ? -18.732 5.612 27.810 1.00 90.12 101 PHE A N 1
ATOM 806 C CA . PHE A 1 101 ? -19.678 4.969 26.910 1.00 90.12 101 PHE A CA 1
ATOM 807 C C . PHE A 1 101 ? -19.977 5.893 25.730 1.00 90.12 101 PHE A C 1
ATOM 809 O O . PHE A 1 101 ? -20.454 7.012 25.923 1.00 90.12 101 PHE A O 1
ATOM 816 N N . VAL A 1 102 ? -19.743 5.398 24.511 1.00 92.88 102 VAL A N 1
ATOM 817 C CA . VAL A 1 102 ? -19.926 6.142 23.256 1.00 92.88 102 VAL A CA 1
ATOM 818 C C . VAL A 1 102 ? -21.179 5.629 22.529 1.00 92.88 102 VAL A C 1
ATOM 820 O O . VAL A 1 102 ? -21.085 4.740 21.690 1.00 92.88 102 VAL A O 1
ATOM 823 N N . PRO A 1 103 ? -22.385 6.152 22.825 1.00 92.38 103 PRO A N 1
ATOM 824 C CA . PRO A 1 103 ? -23.625 5.671 22.205 1.00 92.38 103 PRO A CA 1
ATOM 825 C C . PRO A 1 103 ? -23.893 6.265 20.818 1.00 92.38 103 PRO A C 1
ATOM 827 O O . PRO A 1 103 ? -24.797 5.815 20.123 1.00 92.38 103 PRO A O 1
ATOM 830 N N . ASN A 1 104 ? -23.184 7.332 20.438 1.00 93.06 104 ASN A N 1
ATOM 831 C CA . ASN A 1 104 ? -23.490 8.081 19.220 1.00 93.06 104 ASN A CA 1
ATOM 832 C C . ASN A 1 104 ? -23.033 7.359 17.946 1.00 93.06 104 ASN A C 1
ATOM 834 O O . ASN A 1 104 ? -23.622 7.568 16.890 1.00 93.06 104 ASN A O 1
ATOM 838 N N . HIS A 1 105 ? -21.934 6.607 18.007 1.00 93.75 105 HIS A N 1
ATOM 839 C CA . HIS A 1 105 ? -21.308 5.986 16.842 1.00 93.75 105 HIS A CA 1
ATOM 840 C C . HIS A 1 105 ? -20.487 4.751 17.238 1.00 93.75 105 HIS A C 1
ATOM 842 O O . HIS A 1 105 ? -20.256 4.503 18.417 1.00 93.75 105 HIS A O 1
ATOM 848 N N . SER A 1 106 ? -20.041 4.001 16.232 1.00 96.38 106 SER A N 1
ATOM 849 C CA . SER A 1 106 ? -19.058 2.919 16.342 1.00 96.38 106 SER A CA 1
ATOM 850 C C . SER A 1 106 ? -18.034 3.039 15.209 1.00 96.38 106 SER A C 1
ATOM 852 O O . SER A 1 106 ? -18.240 3.807 14.266 1.00 96.38 106 SER A O 1
ATOM 854 N N . SER A 1 107 ? -16.982 2.225 15.252 1.00 95.81 107 SER A N 1
ATOM 855 C CA . SER A 1 107 ? -16.055 2.033 14.131 1.00 95.81 107 SER A CA 1
ATOM 856 C C . SER A 1 107 ? -16.764 1.540 12.863 1.00 95.81 107 SER A C 1
ATOM 858 O O . SER A 1 107 ? -17.757 0.809 12.954 1.00 95.81 107 SER A O 1
ATOM 860 N N . ASP A 1 108 ? -16.200 1.846 11.688 1.00 93.62 108 ASP A N 1
ATOM 861 C CA . ASP A 1 108 ? -16.573 1.196 10.424 1.00 93.62 108 ASP A CA 1
ATOM 862 C C . ASP A 1 108 ? -16.101 -0.271 10.340 1.00 93.62 108 ASP A C 1
ATOM 864 O O . ASP A 1 108 ? -16.521 -1.007 9.446 1.00 93.62 108 ASP A O 1
ATOM 868 N N . LEU A 1 109 ? -15.302 -0.727 11.313 1.00 96.00 109 LEU A N 1
ATOM 869 C CA . LEU A 1 109 ? -14.952 -2.135 11.520 1.00 96.00 109 LEU A CA 1
ATOM 870 C C . LEU A 1 109 ? -15.884 -2.866 12.501 1.00 96.00 109 LEU A C 1
ATOM 872 O O . LEU A 1 109 ? -15.750 -4.077 12.670 1.00 96.00 109 LEU A O 1
ATOM 876 N N . HIS A 1 110 ? -16.832 -2.170 13.140 1.00 97.56 110 HIS A N 1
ATOM 877 C CA . HIS A 1 110 ? -17.803 -2.810 14.029 1.00 97.56 110 HIS A CA 1
ATOM 878 C C . HIS A 1 110 ? -18.726 -3.742 13.226 1.00 97.56 110 HIS A C 1
ATOM 880 O O . HIS A 1 110 ? -19.191 -3.379 12.142 1.00 97.56 110 HIS A O 1
ATOM 886 N N . GLU A 1 111 ? -19.060 -4.920 13.771 1.00 96.88 111 GLU A N 1
ATOM 887 C CA . GLU A 1 111 ? -19.904 -5.917 13.089 1.00 96.88 111 GLU A CA 1
ATOM 888 C C . GLU A 1 111 ? -21.216 -5.294 12.582 1.00 96.88 111 GLU A C 1
ATOM 890 O O . GLU A 1 111 ? -21.606 -5.478 11.431 1.00 96.88 111 GLU A O 1
ATOM 895 N N . TRP A 1 112 ? -21.869 -4.493 13.424 1.00 97.00 112 TRP A N 1
ATOM 896 C CA . TRP A 1 112 ? -23.089 -3.766 13.064 1.00 97.00 112 TRP A CA 1
ATOM 897 C C . TRP A 1 112 ? -22.922 -2.887 11.822 1.00 97.00 112 TRP A C 1
ATOM 899 O O . TRP A 1 112 ? -23.801 -2.916 10.963 1.00 97.00 112 TRP A O 1
ATOM 909 N N . PHE A 1 113 ? -21.817 -2.144 11.692 1.00 96.44 113 PHE A N 1
ATOM 910 C CA . PHE A 1 113 ? -21.577 -1.288 10.527 1.00 96.44 113 PHE A CA 1
ATOM 911 C C . PHE A 1 113 ? -21.414 -2.126 9.265 1.00 96.44 113 PHE A C 1
ATOM 913 O O . PHE A 1 113 ? -22.061 -1.857 8.257 1.00 96.44 113 PHE A O 1
ATOM 920 N N . ILE A 1 114 ? -20.614 -3.193 9.339 1.00 95.44 114 ILE A N 1
ATOM 921 C CA . ILE A 1 114 ? -20.360 -4.099 8.212 1.00 95.44 114 ILE A CA 1
ATOM 922 C C . ILE A 1 114 ? -21.664 -4.750 7.726 1.00 95.44 114 ILE A C 1
ATOM 924 O O . ILE A 1 114 ? -21.917 -4.824 6.521 1.00 95.44 114 ILE A O 1
ATOM 928 N N . ARG A 1 115 ? 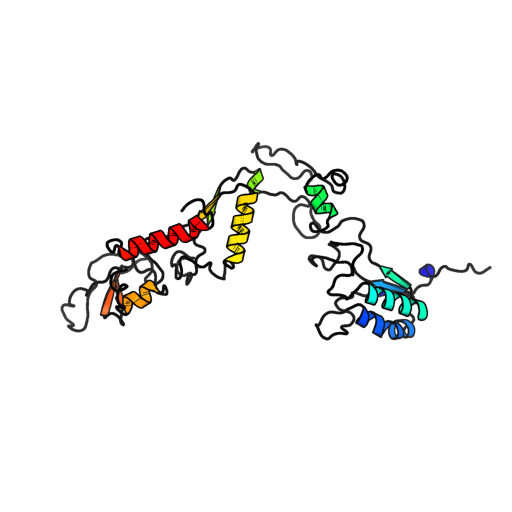-22.509 -5.213 8.654 1.00 97.12 115 ARG A N 1
ATOM 929 C CA . ARG A 1 115 ? -23.796 -5.858 8.342 1.00 97.12 115 ARG A CA 1
ATOM 930 C C . ARG A 1 115 ? -24.824 -4.855 7.824 1.00 97.12 115 ARG A C 1
ATOM 932 O O . ARG A 1 115 ? -25.546 -5.157 6.874 1.00 97.12 115 ARG A O 1
ATOM 939 N N . SER A 1 116 ? -24.835 -3.645 8.383 1.00 96.56 116 SER A N 1
ATOM 940 C CA . SER A 1 116 ? -25.667 -2.540 7.904 1.00 96.56 116 SER A CA 1
ATOM 941 C C . SER A 1 116 ? -25.273 -2.102 6.489 1.00 96.56 116 SER A C 1
ATOM 943 O O . SER A 1 116 ? -26.140 -1.996 5.624 1.00 96.56 116 SER A O 1
ATOM 945 N N . GLU A 1 117 ? -23.971 -1.973 6.193 1.00 93.56 117 GLU A N 1
ATOM 946 C CA . GLU A 1 117 ? -23.463 -1.636 4.851 1.00 93.56 117 GLU A CA 1
ATOM 947 C C . GLU A 1 117 ? -23.903 -2.671 3.803 1.00 93.56 117 GLU A C 1
ATOM 949 O O . GLU A 1 117 ? -24.238 -2.330 2.666 1.00 93.56 117 GLU A O 1
ATOM 954 N N . ARG A 1 118 ? -23.952 -3.947 4.193 1.00 92.50 118 ARG A N 1
ATOM 955 C CA . ARG A 1 118 ? -24.421 -5.058 3.351 1.00 92.50 118 ARG A CA 1
ATOM 956 C C . ARG A 1 118 ? -25.941 -5.168 3.255 1.00 92.50 118 ARG A C 1
ATOM 958 O O . ARG A 1 118 ? -26.419 -5.997 2.482 1.00 92.50 118 ARG A O 1
ATOM 965 N N . ARG A 1 119 ? -26.688 -4.347 4.002 1.00 93.31 119 ARG A N 1
ATOM 966 C CA . ARG A 1 119 ? -28.149 -4.428 4.146 1.00 93.31 119 ARG A CA 1
ATOM 967 C C . ARG A 1 119 ? -28.606 -5.828 4.572 1.00 93.31 119 ARG A C 1
ATOM 969 O O . ARG A 1 119 ? -29.545 -6.383 4.005 1.00 93.31 119 ARG A O 1
ATOM 976 N N . GLU A 1 120 ? -27.900 -6.427 5.530 1.00 96.69 120 GLU A N 1
ATOM 977 C CA . GLU A 1 120 ? -28.303 -7.715 6.095 1.00 96.69 120 GLU A CA 1
ATOM 978 C C . GLU A 1 120 ? -29.617 -7.577 6.889 1.00 96.69 120 GLU A C 1
ATOM 980 O O . GLU A 1 120 ? -29.727 -6.637 7.681 1.00 96.69 120 GLU A O 1
ATOM 985 N N . PRO A 1 121 ? -30.581 -8.513 6.743 1.00 97.06 121 PRO A N 1
ATOM 986 C CA . PRO A 1 121 ? -31.853 -8.469 7.460 1.00 97.06 121 PRO A CA 1
ATOM 987 C C . PRO A 1 121 ? -31.708 -8.288 8.975 1.00 97.06 121 PRO A C 1
ATOM 989 O O . PRO A 1 121 ? -31.128 -9.137 9.656 1.00 97.06 121 PRO A O 1
ATOM 992 N N . GLY A 1 122 ? -32.268 -7.198 9.499 1.00 97.00 122 GLY A N 1
ATOM 993 C CA . GLY A 1 122 ? -32.230 -6.804 10.909 1.00 97.00 122 GLY A CA 1
ATOM 994 C C . GLY A 1 122 ? -31.130 -5.800 11.282 1.00 97.00 122 GLY A C 1
ATOM 995 O O . GLY A 1 122 ? -31.102 -5.362 12.430 1.00 97.00 122 GLY A O 1
ATOM 996 N N . TYR A 1 123 ? -30.242 -5.432 10.353 1.00 97.38 123 TYR A N 1
ATOM 997 C CA . TYR A 1 123 ? -29.115 -4.513 10.584 1.00 97.38 123 TYR A CA 1
ATOM 998 C C . TYR A 1 123 ? -29.147 -3.274 9.674 1.00 97.38 123 TYR A C 1
ATOM 1000 O O . TYR A 1 123 ? -28.322 -2.373 9.826 1.00 97.38 123 TYR A O 1
ATOM 1008 N N . GLU A 1 124 ? -30.078 -3.206 8.723 1.00 94.75 124 GLU A N 1
ATOM 1009 C CA . GLU A 1 124 ? -30.089 -2.227 7.630 1.00 94.75 124 GLU A CA 1
ATOM 1010 C C . GLU A 1 124 ? -30.120 -0.778 8.126 1.00 94.75 124 GLU A C 1
ATOM 1012 O O . GLU A 1 124 ? -29.398 0.061 7.593 1.00 94.75 124 GLU A O 1
ATOM 1017 N N . ASP A 1 125 ? -30.880 -0.512 9.190 1.00 94.56 125 ASP A N 1
ATOM 1018 C CA . ASP A 1 125 ? -31.157 0.840 9.693 1.00 94.56 125 ASP A CA 1
ATOM 1019 C C . ASP A 1 125 ? -30.394 1.185 10.989 1.00 94.56 125 ASP A C 1
ATOM 1021 O O . ASP A 1 125 ? -30.773 2.102 11.717 1.00 94.56 125 ASP A O 1
ATOM 1025 N N . LEU A 1 126 ? -29.308 0.465 11.304 1.00 95.94 126 LEU A N 1
ATOM 1026 C CA . LEU A 1 126 ? -28.446 0.801 12.451 1.00 95.94 126 LEU A CA 1
ATOM 1027 C C . LEU A 1 126 ? -27.591 2.060 12.219 1.00 95.94 126 LEU A C 1
ATOM 1029 O O . LEU A 1 126 ? -27.120 2.662 13.182 1.00 95.94 126 LEU A O 1
ATOM 1033 N N . TYR A 1 127 ? -27.403 2.467 10.959 1.00 95.69 127 TYR A N 1
ATOM 1034 C CA . TYR A 1 127 ? -26.652 3.661 10.561 1.00 95.69 127 TYR A CA 1
ATOM 1035 C C . TYR A 1 127 ? -27.441 4.470 9.530 1.00 95.69 127 TYR A C 1
ATOM 1037 O O . TYR A 1 127 ? -28.375 3.978 8.898 1.00 95.69 127 TYR A O 1
ATOM 1045 N N . ILE A 1 128 ? -27.058 5.736 9.353 1.00 92.62 128 ILE A N 1
ATOM 1046 C CA . ILE A 1 128 ? -27.722 6.641 8.412 1.00 92.62 128 ILE A CA 1
ATOM 1047 C C . ILE A 1 128 ? -27.134 6.438 7.013 1.00 92.62 128 ILE A C 1
ATOM 1049 O O . ILE A 1 128 ? -25.997 6.829 6.744 1.00 92.62 128 ILE A O 1
ATOM 1053 N N . TRP A 1 129 ? -27.940 5.874 6.114 1.00 91.94 129 TRP A N 1
ATOM 1054 C CA . TRP A 1 129 ? -27.615 5.692 4.699 1.00 91.94 129 TRP A CA 1
ATOM 1055 C C . TRP A 1 129 ? -28.432 6.646 3.828 1.00 91.94 129 TRP A C 1
ATOM 1057 O O . TRP A 1 129 ? -29.646 6.751 3.984 1.00 91.94 129 TRP A O 1
ATOM 1067 N N . ASP A 1 130 ? -27.788 7.296 2.860 1.00 90.38 130 ASP A N 1
ATOM 1068 C CA . ASP A 1 130 ? -28.452 8.176 1.897 1.00 90.38 130 ASP A CA 1
ATOM 1069 C C . ASP A 1 130 ? -27.832 7.992 0.501 1.00 90.38 130 ASP A C 1
ATOM 1071 O O . ASP A 1 130 ? -26.647 7.688 0.367 1.00 90.38 130 ASP A O 1
ATOM 1075 N N . SER A 1 131 ? -28.645 8.142 -0.546 1.00 87.12 131 SER A N 1
ATOM 1076 C CA . SER A 1 131 ? -28.218 7.984 -1.947 1.00 87.12 131 SER A CA 1
ATOM 1077 C C . SER A 1 131 ? -27.565 9.242 -2.539 1.00 87.12 131 SER A C 1
ATOM 1079 O O . SER A 1 131 ? -27.187 9.239 -3.713 1.00 87.12 131 SER A O 1
ATOM 1081 N N . GLY A 1 132 ? -27.451 10.318 -1.759 1.00 88.81 132 GLY A N 1
ATOM 1082 C CA . GLY A 1 132 ? -26.916 11.603 -2.189 1.00 88.81 132 GLY A CA 1
ATOM 1083 C C . GLY A 1 132 ? -27.853 12.373 -3.121 1.00 88.81 132 GLY A C 1
ATOM 1084 O O . GLY A 1 132 ? -28.845 11.862 -3.647 1.00 88.81 132 GLY A O 1
ATOM 1085 N N . LEU A 1 133 ? -27.509 13.636 -3.366 1.00 88.88 133 LEU A N 1
ATOM 1086 C CA . LEU A 1 133 ? -28.231 14.499 -4.301 1.00 88.88 133 LEU A CA 1
ATOM 1087 C C . LEU A 1 133 ? -27.687 14.317 -5.728 1.00 88.88 133 LEU A C 1
ATOM 1089 O O . LEU A 1 133 ? -26.477 14.164 -5.898 1.00 88.88 133 LEU A O 1
ATOM 1093 N N . PRO A 1 134 ? -28.516 14.371 -6.783 1.00 88.25 134 PRO A N 1
ATOM 1094 C CA . PRO A 1 134 ? -28.028 14.381 -8.162 1.00 88.25 134 PRO A CA 1
ATOM 1095 C C . PRO A 1 134 ? -27.061 15.546 -8.417 1.00 88.25 134 PRO A C 1
ATOM 1097 O O . PRO A 1 134 ? -27.335 16.681 -8.024 1.00 88.25 134 PRO A O 1
ATOM 1100 N N . HIS A 1 135 ? -25.940 15.291 -9.096 1.00 86.06 135 HIS A N 1
ATOM 1101 C CA . HIS A 1 135 ? -25.026 16.361 -9.485 1.00 86.06 135 HIS A CA 1
ATOM 1102 C C . HIS A 1 135 ? -25.611 17.163 -10.669 1.00 86.06 135 HIS A C 1
ATOM 1104 O O . HIS A 1 135 ? -26.056 16.567 -11.652 1.00 86.06 135 HIS A O 1
ATOM 1110 N N . PRO A 1 136 ? -25.602 18.509 -10.628 1.00 85.62 136 PRO A N 1
ATOM 1111 C CA . PRO A 1 136 ? -26.350 19.345 -11.576 1.00 85.62 136 PRO A CA 1
ATOM 1112 C C . PRO A 1 136 ? -25.854 19.266 -13.026 1.00 85.62 136 PRO A C 1
ATOM 1114 O O . PRO A 1 136 ? -26.619 19.536 -13.947 1.00 85.62 136 PRO A O 1
ATOM 1117 N N . SER A 1 137 ? -24.585 18.914 -13.239 1.00 85.00 137 SER A N 1
ATOM 1118 C CA . SER A 1 137 ? -23.966 18.840 -14.571 1.00 85.00 137 SER A CA 1
ATOM 1119 C C . SER A 1 137 ? -23.484 17.447 -14.977 1.00 85.00 137 SER A C 1
ATOM 1121 O O . SER A 1 137 ? -22.975 17.289 -16.082 1.00 85.00 137 SER A O 1
ATOM 1123 N N . ASP A 1 138 ? -23.617 16.445 -14.106 1.00 77.56 138 ASP A N 1
ATOM 1124 C CA . ASP A 1 138 ? -23.113 15.095 -14.370 1.00 77.56 138 ASP A CA 1
ATOM 1125 C C . ASP A 1 138 ? -24.102 14.064 -13.805 1.00 77.56 138 ASP A C 1
ATOM 1127 O O . ASP A 1 138 ? -24.160 13.880 -12.589 1.00 77.56 138 ASP A O 1
ATOM 1131 N N . PRO A 1 139 ? -24.904 13.393 -14.648 1.00 78.50 139 PRO A N 1
ATOM 1132 C CA . PRO A 1 139 ? -25.946 12.481 -14.176 1.00 78.50 139 PRO A CA 1
ATOM 1133 C C . PRO A 1 139 ? -25.391 11.262 -13.421 1.00 78.50 139 PRO A C 1
ATOM 1135 O O . PRO A 1 139 ? -26.131 10.643 -12.648 1.00 78.50 139 PRO A O 1
ATOM 1138 N N . ASN A 1 140 ? -24.103 10.949 -13.606 1.00 74.56 140 ASN A N 1
ATOM 1139 C CA . ASN A 1 140 ? -23.417 9.834 -12.956 1.00 74.56 140 ASN A CA 1
ATOM 1140 C C . ASN A 1 140 ? -22.775 10.232 -11.623 1.00 74.56 140 ASN A C 1
ATOM 1142 O O . ASN A 1 140 ? -22.319 9.366 -10.881 1.00 74.56 140 ASN A O 1
ATOM 1146 N N . LYS A 1 141 ? -22.741 11.526 -11.287 1.00 72.69 141 LYS A N 1
ATOM 1147 C CA . LYS A 1 141 ? -22.232 11.996 -9.998 1.00 72.69 141 LYS A CA 1
ATOM 1148 C C . LYS A 1 141 ? -23.356 12.269 -9.016 1.00 72.69 141 LYS A C 1
ATOM 1150 O O . LYS A 1 141 ? -24.498 12.602 -9.359 1.00 72.69 141 LYS A O 1
ATOM 1155 N N . ARG A 1 142 ? -22.990 12.151 -7.748 1.00 81.12 142 ARG A N 1
ATOM 1156 C CA . ARG A 1 142 ? -23.828 12.484 -6.607 1.00 81.12 142 ARG A CA 1
ATOM 1157 C C . ARG A 1 142 ? -23.077 13.450 -5.706 1.00 81.12 142 ARG A C 1
ATOM 1159 O O . ARG A 1 142 ? -21.858 13.370 -5.567 1.00 81.12 142 ARG A O 1
ATOM 1166 N N . LEU A 1 143 ? -23.810 14.403 -5.154 1.00 85.88 143 LEU A N 1
ATOM 1167 C CA . LEU A 1 143 ? -23.344 15.310 -4.120 1.00 85.88 143 LEU A CA 1
ATOM 1168 C C . LEU A 1 143 ? -23.734 14.742 -2.752 1.00 85.88 143 LEU A C 1
ATOM 1170 O O . LEU A 1 143 ? -24.739 14.029 -2.657 1.00 85.88 143 LEU A O 1
ATOM 1174 N N . PRO A 1 144 ? -22.988 15.081 -1.688 1.00 88.88 144 PRO A N 1
ATOM 1175 C CA . PRO A 1 144 ? -23.400 14.762 -0.334 1.00 88.88 144 PRO A CA 1
ATOM 1176 C C . PRO A 1 144 ? -24.852 15.210 -0.059 1.00 88.88 144 PRO A C 1
ATOM 1178 O O . PRO A 1 144 ? -25.243 16.290 -0.511 1.00 88.88 144 PRO A O 1
ATOM 1181 N N . PRO A 1 145 ? -25.645 14.417 0.684 1.00 90.50 145 PRO A N 1
ATOM 1182 C CA . PRO A 1 145 ? -27.032 14.738 1.042 1.00 90.50 145 PRO A CA 1
ATOM 1183 C C . PRO A 1 145 ? -27.169 16.071 1.781 1.00 90.50 145 PRO A C 1
ATOM 1185 O O . PRO A 1 145 ? -28.182 16.761 1.685 1.00 90.50 145 PRO A O 1
ATOM 1188 N N . SER A 1 146 ? -26.130 16.437 2.529 1.00 91.38 146 SER A N 1
ATOM 1189 C CA . SER A 1 146 ? -26.033 17.691 3.260 1.00 91.38 146 SER A CA 1
ATOM 1190 C C . SER A 1 146 ? -24.606 18.231 3.217 1.00 91.38 146 SER A C 1
ATOM 1192 O O . SER A 1 146 ? -23.648 17.521 2.911 1.00 91.38 146 SER A O 1
ATOM 1194 N N . ASN A 1 147 ? -24.443 19.496 3.594 1.00 88.88 147 ASN A N 1
ATOM 1195 C CA . ASN A 1 147 ? -23.140 20.136 3.764 1.00 88.88 147 ASN A CA 1
ATOM 1196 C C . ASN A 1 147 ? -22.480 19.819 5.121 1.00 88.88 147 ASN A C 1
ATOM 1198 O O . ASN A 1 147 ? -21.626 20.582 5.572 1.00 88.88 147 ASN A O 1
ATOM 1202 N N . TRP A 1 148 ? -22.891 18.741 5.798 1.00 90.88 148 TRP A N 1
ATOM 1203 C CA . TRP A 1 148 ? -22.316 18.363 7.085 1.00 90.88 148 TR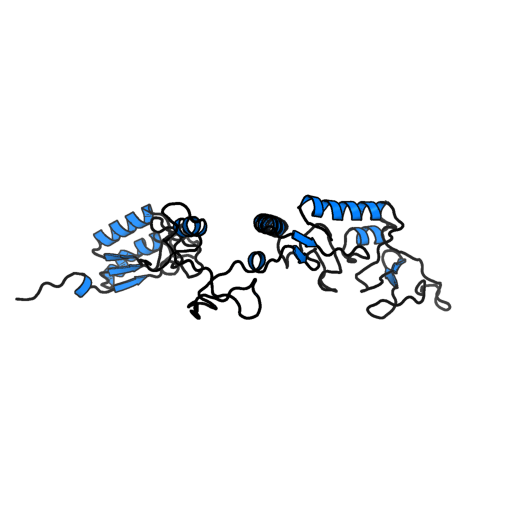P A CA 1
ATOM 1204 C C . TRP A 1 148 ? -20.834 18.033 6.935 1.00 90.88 148 TRP A C 1
ATOM 1206 O O . TRP A 1 148 ? -20.414 17.334 6.007 1.00 90.88 148 TRP A O 1
ATOM 1216 N N . LEU A 1 149 ? -20.049 18.553 7.872 1.00 87.88 149 LEU A N 1
ATOM 1217 C CA . LEU A 1 149 ? -18.613 18.347 7.939 1.00 87.88 149 LEU A CA 1
ATOM 1218 C C . LEU A 1 149 ? -18.294 17.375 9.070 1.00 87.88 149 LEU A C 1
ATOM 1220 O O . LEU A 1 149 ? -18.900 17.437 10.139 1.00 87.88 149 LEU A O 1
ATOM 1224 N N . SER A 1 150 ? -17.334 16.487 8.823 1.00 86.81 150 SER A N 1
ATOM 1225 C CA . SER A 1 150 ? -16.746 15.661 9.872 1.00 86.81 150 SER A CA 1
ATOM 1226 C C . SER A 1 150 ? -15.945 16.544 10.829 1.00 86.81 150 SER A C 1
ATOM 1228 O O . SER A 1 150 ? -15.305 17.508 10.404 1.00 86.81 150 SER A O 1
ATOM 1230 N N . HIS A 1 151 ? -15.957 16.200 12.120 1.00 82.62 151 HIS A N 1
ATOM 1231 C CA . HIS A 1 151 ? -15.221 16.938 13.148 1.00 82.62 151 HIS A CA 1
ATOM 1232 C C . HIS A 1 151 ? -13.705 16.907 12.916 1.00 82.62 151 HIS A C 1
ATOM 1234 O O . HIS A 1 151 ? -13.012 17.872 13.228 1.00 82.62 151 HIS A O 1
ATOM 1240 N N . PHE A 1 152 ? -13.195 15.820 12.331 1.00 77.75 152 PHE A N 1
ATOM 1241 C CA . PHE A 1 152 ? -11.771 15.680 12.066 1.00 77.75 152 PHE A CA 1
ATOM 1242 C C . PHE A 1 152 ? -11.378 16.365 10.758 1.00 77.75 152 PHE A C 1
ATOM 1244 O O . PHE A 1 152 ? -10.569 17.290 10.806 1.00 77.75 152 PHE A O 1
ATOM 1251 N N . ARG A 1 153 ? -11.929 15.955 9.600 1.00 77.50 153 ARG A N 1
ATOM 1252 C CA . ARG A 1 153 ? -11.677 16.585 8.283 1.00 77.50 153 ARG A CA 1
ATOM 1253 C C . ARG A 1 153 ? -12.761 16.252 7.253 1.00 77.50 153 ARG A C 1
ATOM 1255 O O . ARG A 1 153 ? -13.177 15.105 7.145 1.00 77.50 153 ARG A O 1
ATOM 1262 N N . GLY A 1 154 ? -13.096 17.220 6.399 1.00 84.50 154 GLY A N 1
ATOM 1263 C CA . GLY A 1 154 ? -13.862 16.992 5.166 1.00 84.50 154 GLY A CA 1
ATOM 1264 C C . GLY A 1 154 ? -15.366 16.778 5.369 1.00 84.50 154 GLY A C 1
ATOM 1265 O O . GLY A 1 154 ? -15.931 17.161 6.390 1.00 84.50 154 GLY A O 1
ATOM 1266 N N . SER A 1 155 ? -16.026 16.206 4.357 1.00 85.81 155 SER A N 1
ATOM 1267 C CA . SER A 1 155 ? -17.457 15.883 4.420 1.00 85.81 155 SER A CA 1
ATOM 1268 C C . SER A 1 155 ? -17.729 14.797 5.464 1.00 85.81 155 SER A C 1
ATOM 1270 O O . SER A 1 155 ? -16.935 13.873 5.616 1.00 85.81 155 SER A O 1
ATOM 1272 N N . ALA A 1 156 ? -18.870 14.886 6.150 1.00 88.31 156 ALA A N 1
ATOM 1273 C CA . ALA A 1 156 ? -19.371 13.816 7.015 1.00 88.31 156 ALA A CA 1
ATOM 1274 C C . ALA A 1 156 ? -19.862 12.585 6.224 1.00 88.31 156 ALA A C 1
ATOM 1276 O O . ALA A 1 156 ? -20.126 11.542 6.811 1.00 88.31 156 ALA A O 1
ATOM 1277 N N . TRP A 1 157 ? -19.978 12.700 4.898 1.00 86.00 157 TRP A N 1
ATOM 1278 C CA . TRP A 1 157 ? -20.444 11.638 4.014 1.00 86.00 157 TRP A CA 1
ATOM 1279 C C . TRP A 1 157 ? -19.260 10.987 3.289 1.00 86.00 157 TRP A C 1
ATOM 1281 O O . TRP A 1 157 ? -18.455 11.674 2.656 1.00 86.00 157 TRP A O 1
ATOM 1291 N N . LYS A 1 158 ? -19.156 9.655 3.361 1.00 77.81 158 LYS A N 1
ATOM 1292 C CA . LYS A 1 158 ? -18.116 8.852 2.692 1.00 77.81 158 LYS A CA 1
ATOM 1293 C C . LYS A 1 158 ? -18.717 8.183 1.451 1.00 77.81 158 LYS A C 1
ATOM 1295 O O . LYS A 1 158 ? -19.784 7.586 1.534 1.00 77.81 158 LYS A O 1
ATOM 1300 N N . TRP A 1 159 ? -18.032 8.278 0.309 1.00 67.56 159 TRP A N 1
ATOM 1301 C CA . TRP A 1 159 ? -18.494 7.748 -0.983 1.00 67.56 159 TRP A CA 1
ATOM 1302 C C . TRP A 1 159 ? -17.411 6.860 -1.612 1.00 67.56 159 TRP A C 1
ATOM 1304 O O . TRP A 1 159 ? -16.247 7.265 -1.673 1.00 67.56 159 TRP A O 1
ATOM 1314 N N . LYS A 1 160 ? -17.756 5.666 -2.120 1.00 64.94 160 LYS A N 1
ATOM 1315 C CA . LYS A 1 160 ? -16.816 4.766 -2.829 1.00 64.94 160 LYS A CA 1
ATOM 1316 C C . LYS A 1 160 ? -16.612 5.251 -4.280 1.00 64.94 160 LYS A C 1
ATOM 1318 O O . LYS A 1 160 ? -17.093 4.664 -5.243 1.00 64.94 160 LYS A O 1
ATOM 1323 N N . TYR A 1 161 ? -15.895 6.371 -4.409 1.00 65.00 161 TYR A N 1
ATOM 1324 C CA . TYR A 1 161 ? -15.842 7.266 -5.578 1.00 65.00 161 TYR A CA 1
ATOM 1325 C C . TYR A 1 161 ? -15.605 6.599 -6.949 1.00 65.00 161 TYR A C 1
ATOM 1327 O O . TYR A 1 161 ? -16.367 6.864 -7.872 1.00 65.00 161 TYR A O 1
ATOM 1335 N N . LEU A 1 162 ? -14.598 5.729 -7.111 1.00 67.69 162 LEU A N 1
ATOM 1336 C CA . LEU A 1 162 ? -14.175 5.266 -8.448 1.00 67.69 162 LEU A CA 1
ATOM 1337 C C . LEU A 1 162 ? -15.215 4.395 -9.170 1.00 67.69 162 LEU A C 1
ATOM 1339 O O . LEU A 1 162 ? -15.494 4.619 -10.347 1.00 67.69 162 LEU A O 1
ATOM 1343 N N . LYS A 1 163 ? -15.817 3.430 -8.468 1.00 65.50 163 LYS A N 1
ATOM 1344 C CA . LYS A 1 163 ? -16.819 2.529 -9.057 1.00 65.50 163 LYS A CA 1
ATOM 1345 C C . LYS A 1 163 ? -18.085 3.287 -9.459 1.00 65.50 163 LYS A C 1
ATOM 1347 O O . LYS A 1 163 ? -18.684 3.000 -10.488 1.00 65.50 163 LYS A O 1
ATOM 1352 N N . GLU A 1 164 ? -18.488 4.258 -8.650 1.00 65.19 164 GLU A N 1
ATOM 1353 C CA . GLU A 1 164 ? -19.782 4.923 -8.802 1.00 65.19 164 GLU A CA 1
ATOM 1354 C C . GLU A 1 164 ? -19.773 6.043 -9.844 1.00 65.19 164 GLU A C 1
ATOM 1356 O O . GLU A 1 164 ? -20.781 6.237 -10.515 1.00 65.19 164 GLU A O 1
ATOM 1361 N N . ILE A 1 165 ? -18.626 6.694 -10.088 1.00 71.31 165 ILE A N 1
ATOM 1362 C CA . ILE A 1 165 ? -18.477 7.576 -11.260 1.00 71.31 165 ILE A CA 1
ATOM 1363 C C . ILE A 1 165 ? -18.284 6.793 -12.575 1.00 71.31 165 ILE A C 1
ATOM 1365 O O . ILE A 1 165 ? -18.068 7.399 -13.623 1.00 71.31 165 ILE A O 1
ATOM 1369 N N . GLY A 1 166 ? -18.333 5.456 -12.526 1.00 76.00 166 GLY A N 1
ATOM 1370 C CA . GLY A 1 166 ? -18.239 4.587 -13.695 1.00 76.00 166 GLY A CA 1
ATOM 1371 C C . GLY A 1 166 ? -16.818 4.342 -14.205 1.00 76.00 166 GLY A C 1
ATOM 1372 O O . GLY A 1 166 ? -16.665 3.980 -15.370 1.00 76.00 166 GLY A O 1
ATOM 1373 N N . VAL A 1 167 ? -15.773 4.516 -13.379 1.00 82.12 167 VAL A N 1
ATOM 1374 C CA . VAL A 1 167 ? -14.421 4.085 -13.773 1.00 82.12 167 VAL A CA 1
ATOM 1375 C C . VAL A 1 167 ? -14.390 2.563 -13.820 1.00 82.12 167 VAL A C 1
ATOM 1377 O O . VAL A 1 167 ? -14.500 1.895 -12.796 1.00 82.12 167 VAL A O 1
ATOM 1380 N N . THR A 1 168 ? -14.208 2.015 -15.017 1.00 89.88 168 THR A N 1
ATOM 1381 C CA . THR A 1 168 ? -14.073 0.569 -15.240 1.00 89.88 168 THR A CA 1
ATOM 1382 C C . THR A 1 168 ? -12.627 0.135 -15.447 1.00 89.88 168 THR A C 1
ATOM 1384 O O . THR A 1 168 ? -12.343 -1.060 -15.422 1.00 89.88 168 THR A O 1
ATOM 1387 N N . ALA A 1 169 ? -11.708 1.077 -15.668 1.00 93.06 169 ALA A N 1
ATOM 1388 C CA . ALA A 1 169 ? -10.285 0.813 -15.813 1.00 93.06 169 ALA A CA 1
ATOM 1389 C C . ALA A 1 169 ? -9.445 2.021 -15.382 1.00 93.06 169 ALA A C 1
ATOM 1391 O O . ALA A 1 169 ? -9.875 3.161 -15.554 1.00 93.06 169 ALA A O 1
ATOM 1392 N N . THR A 1 170 ? -8.243 1.775 -14.870 1.00 90.94 170 THR A N 1
ATOM 1393 C CA . THR A 1 170 ? -7.224 2.805 -14.649 1.00 90.94 170 THR A CA 1
ATOM 1394 C C . THR A 1 170 ? -5.854 2.291 -15.064 1.00 90.94 170 THR A C 1
ATOM 1396 O O . THR A 1 170 ? -5.614 1.084 -15.093 1.00 90.94 170 THR A O 1
ATOM 1399 N N . TRP A 1 171 ? -4.966 3.227 -15.371 1.00 92.25 171 TRP A N 1
ATOM 1400 C CA . TRP A 1 171 ? -3.568 2.969 -15.676 1.00 92.25 171 TRP A CA 1
ATOM 1401 C C . TRP A 1 171 ? -2.683 3.476 -14.536 1.00 92.25 171 TRP A C 1
ATOM 1403 O O . TRP A 1 171 ? -2.994 4.502 -13.923 1.00 92.25 171 TRP A O 1
ATOM 1413 N N . LEU A 1 172 ? -1.620 2.731 -14.241 1.00 93.88 172 LEU A N 1
ATOM 1414 C CA . LEU A 1 172 ? -0.585 3.109 -13.289 1.00 93.88 172 LEU A CA 1
ATOM 1415 C C . LEU A 1 172 ? 0.687 3.468 -14.051 1.00 93.88 172 LEU A C 1
ATOM 1417 O O . LEU A 1 172 ? 1.184 2.653 -14.828 1.00 93.88 172 LEU A O 1
ATOM 1421 N N . SER A 1 173 ? 1.231 4.653 -13.767 1.00 93.50 173 SER A N 1
ATOM 1422 C CA . SER A 1 173 ? 2.623 4.986 -14.087 1.00 93.50 173 SER A CA 1
ATOM 1423 C C . SER A 1 173 ? 3.580 3.922 -13.520 1.00 93.50 173 SER A C 1
ATOM 1425 O O . SER A 1 173 ? 3.173 3.176 -12.626 1.00 93.50 173 SER A O 1
ATOM 1427 N N . PRO A 1 174 ? 4.843 3.848 -13.978 1.00 94.19 174 PRO A N 1
ATOM 1428 C CA . PRO A 1 174 ? 5.778 2.826 -13.519 1.00 94.19 174 PRO A CA 1
ATOM 1429 C C . PRO A 1 174 ? 5.888 2.759 -11.988 1.00 94.19 174 PRO A C 1
ATOM 1431 O O . PRO A 1 174 ? 6.242 3.735 -11.331 1.00 94.19 174 PRO A O 1
ATOM 1434 N N . ILE A 1 175 ? 5.572 1.586 -11.433 1.00 96.25 175 ILE A N 1
ATOM 1435 C CA . ILE A 1 175 ? 5.625 1.282 -9.989 1.00 96.25 175 ILE A CA 1
ATOM 1436 C C . ILE A 1 175 ? 6.770 0.328 -9.631 1.00 96.25 175 ILE A C 1
ATOM 1438 O O . ILE A 1 175 ? 6.835 -0.181 -8.515 1.00 96.25 175 ILE A O 1
ATOM 1442 N N . PHE A 1 176 ? 7.631 0.032 -10.598 1.00 96.94 176 PHE A N 1
ATOM 1443 C CA . PHE A 1 176 ? 8.692 -0.955 -10.471 1.00 96.94 176 PHE A CA 1
ATOM 1444 C C . PHE A 1 176 ? 9.908 -0.375 -9.757 1.00 96.94 176 PHE A C 1
ATOM 1446 O O . PHE A 1 176 ? 10.144 0.831 -9.845 1.00 96.94 176 PHE A O 1
ATOM 1453 N N . THR A 1 177 ? 10.711 -1.234 -9.124 1.00 97.56 177 THR A N 1
ATOM 1454 C CA . THR A 1 177 ? 11.971 -0.819 -8.492 1.00 97.56 177 THR A CA 1
ATOM 1455 C C . THR A 1 177 ? 12.807 0.016 -9.459 1.00 97.56 177 THR A C 1
ATOM 1457 O O . THR A 1 177 ? 13.105 -0.441 -10.566 1.00 97.56 177 THR A O 1
ATOM 1460 N N . SER A 1 178 ? 13.198 1.224 -9.052 1.00 96.75 178 SER A N 1
ATOM 1461 C CA . SER A 1 178 ? 13.881 2.192 -9.914 1.00 96.75 178 SER A CA 1
ATOM 1462 C C . SER A 1 178 ? 14.810 3.112 -9.102 1.00 96.75 178 SER A C 1
ATOM 1464 O O . SER A 1 178 ? 14.514 3.430 -7.952 1.00 96.75 178 SER A O 1
ATOM 1466 N N . PRO A 1 179 ? 15.932 3.596 -9.671 1.00 96.06 179 PRO A N 1
ATOM 1467 C CA . PRO A 1 179 ? 16.701 4.684 -9.076 1.00 96.06 179 PRO A CA 1
ATOM 1468 C C . PRO A 1 179 ? 15.973 6.040 -9.116 1.00 96.06 179 PRO A C 1
ATOM 1470 O O . PRO A 1 179 ? 16.464 6.999 -8.517 1.00 96.06 179 PRO A O 1
ATOM 1473 N N . MET A 1 180 ? 14.808 6.122 -9.771 1.00 94.31 180 MET A N 1
ATOM 1474 C CA . MET A 1 180 ? 13.938 7.298 -9.850 1.00 94.31 180 MET A CA 1
ATOM 1475 C C . MET A 1 180 ? 14.581 8.504 -10.551 1.00 94.31 180 MET A C 1
ATOM 1477 O O . MET A 1 180 ? 14.179 9.645 -10.311 1.00 94.31 180 MET A O 1
ATOM 1481 N N . VAL A 1 181 ? 15.559 8.280 -11.436 1.00 91.69 181 VAL A N 1
ATOM 1482 C CA . VAL A 1 181 ? 16.183 9.350 -12.235 1.00 91.69 181 VAL A CA 1
ATOM 1483 C C . VAL A 1 181 ? 15.176 9.932 -13.224 1.00 91.69 181 VAL A C 1
ATOM 1485 O O . VAL A 1 181 ? 15.154 11.146 -13.431 1.00 91.69 181 VAL A O 1
ATOM 1488 N N . ASP A 1 182 ? 14.321 9.078 -13.788 1.00 91.44 182 ASP A N 1
ATOM 1489 C CA . ASP A 1 182 ? 13.225 9.443 -14.686 1.00 91.44 182 ASP A CA 1
ATOM 1490 C C . ASP A 1 182 ? 11.878 9.031 -14.075 1.00 91.44 182 ASP A C 1
ATOM 1492 O O . ASP A 1 182 ? 11.019 8.470 -14.742 1.00 91.44 182 ASP A O 1
ATOM 1496 N N . PHE A 1 183 ? 11.708 9.253 -12.765 1.00 92.31 183 PHE A N 1
ATOM 1497 C CA . PHE A 1 183 ? 10.460 9.000 -12.027 1.00 92.31 183 PHE A CA 1
ATOM 1498 C C . PHE A 1 183 ? 9.837 7.607 -12.263 1.00 92.31 183 PHE A C 1
ATOM 1500 O O . PHE A 1 183 ? 8.616 7.482 -12.369 1.00 92.31 183 PHE A O 1
ATOM 1507 N N . GLY A 1 184 ? 10.672 6.565 -12.341 1.00 93.50 184 GLY A N 1
ATOM 1508 C CA . GLY A 1 184 ? 10.239 5.168 -12.443 1.00 93.50 184 GLY A CA 1
ATOM 1509 C C . GLY A 1 184 ? 10.385 4.549 -13.835 1.00 93.50 184 GLY A C 1
ATOM 1510 O O . GLY A 1 184 ? 10.291 3.329 -13.960 1.00 93.50 184 GLY A O 1
ATOM 1511 N N . TYR A 1 185 ? 10.648 5.341 -14.881 1.00 96.25 185 TYR A N 1
ATOM 1512 C CA . TYR A 1 185 ? 10.860 4.816 -16.240 1.00 96.25 185 TYR A CA 1
ATOM 1513 C C . TYR A 1 185 ? 12.246 4.160 -16.412 1.00 96.25 185 TYR A C 1
ATOM 1515 O O . TYR A 1 185 ? 12.456 3.342 -17.305 1.00 96.25 185 TYR A O 1
ATOM 1523 N N . ASP A 1 186 ? 13.195 4.448 -15.521 1.00 96.06 186 ASP A N 1
ATOM 1524 C CA . ASP A 1 186 ? 14.477 3.763 -15.370 1.00 96.06 186 ASP A CA 1
ATOM 1525 C C . ASP A 1 186 ? 14.339 2.510 -14.482 1.00 96.06 186 ASP A C 1
ATOM 1527 O O . ASP A 1 186 ? 14.697 2.508 -13.309 1.00 96.06 186 ASP A O 1
ATOM 1531 N N . ILE A 1 187 ? 13.788 1.422 -15.025 1.00 97.81 187 ILE A N 1
ATOM 1532 C CA . ILE A 1 187 ? 13.405 0.232 -14.237 1.00 97.81 187 ILE A CA 1
ATOM 1533 C C . ILE A 1 187 ? 14.616 -0.655 -13.900 1.00 97.81 187 ILE A C 1
ATOM 1535 O O . ILE A 1 187 ? 15.289 -1.172 -14.793 1.00 97.81 187 ILE A O 1
ATOM 1539 N N . ALA A 1 188 ? 14.876 -0.883 -12.612 1.00 97.69 188 ALA A N 1
ATOM 1540 C CA . ALA A 1 188 ? 15.934 -1.757 -12.094 1.00 97.69 188 ALA A CA 1
ATOM 1541 C C . ALA A 1 188 ? 15.469 -3.200 -11.817 1.00 97.69 188 ALA A C 1
ATOM 1543 O O . ALA A 1 188 ? 16.297 -4.110 -11.845 1.00 97.69 188 ALA A O 1
ATOM 1544 N N . ASN A 1 189 ? 14.167 -3.431 -11.611 1.00 97.44 189 ASN A N 1
ATOM 1545 C CA . ASN A 1 189 ? 13.575 -4.773 -11.583 1.00 97.44 189 ASN A CA 1
ATOM 1546 C C . ASN A 1 189 ? 12.126 -4.739 -12.085 1.00 97.44 189 ASN A C 1
ATOM 1548 O O . ASN A 1 189 ? 11.264 -4.146 -11.449 1.00 97.44 189 ASN A O 1
ATOM 1552 N N . PHE A 1 190 ? 11.844 -5.411 -13.203 1.00 97.31 190 PHE A N 1
ATOM 1553 C CA . PHE A 1 190 ? 10.513 -5.420 -13.825 1.00 97.31 190 PHE A CA 1
ATOM 1554 C C . PHE A 1 190 ? 9.452 -6.245 -13.083 1.00 97.31 190 PHE A C 1
ATOM 1556 O O . PHE A 1 190 ? 8.294 -6.231 -13.489 1.00 97.31 190 PHE A O 1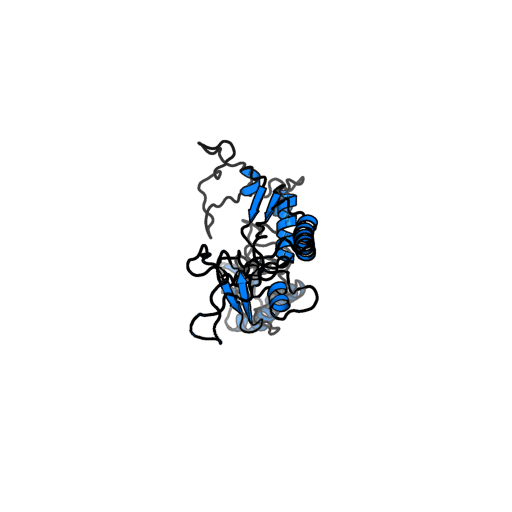
ATOM 1563 N N . THR A 1 191 ? 9.822 -7.005 -12.051 1.00 96.44 191 THR A N 1
ATOM 1564 C CA . THR A 1 191 ? 8.932 -7.955 -11.349 1.00 96.44 191 THR A CA 1
ATOM 1565 C C . THR A 1 191 ? 8.786 -7.665 -9.857 1.00 96.44 191 THR A C 1
ATOM 1567 O O . THR A 1 191 ? 8.208 -8.462 -9.122 1.00 96.44 191 THR A O 1
ATOM 1570 N N . GLU A 1 192 ? 9.289 -6.515 -9.414 1.00 97.00 192 GLU A N 1
ATOM 1571 C CA . GLU A 1 192 ? 9.202 -6.047 -8.034 1.00 97.00 192 GLU A CA 1
ATOM 1572 C C . GLU A 1 192 ? 8.587 -4.651 -7.992 1.00 97.00 192 GLU A C 1
ATOM 1574 O O . GLU A 1 192 ? 8.835 -3.826 -8.872 1.00 97.00 192 GLU A O 1
ATOM 1579 N N . ILE A 1 193 ? 7.785 -4.400 -6.958 1.00 97.69 193 ILE A N 1
ATOM 1580 C CA . ILE A 1 193 ? 7.250 -3.073 -6.650 1.00 97.69 193 ILE A CA 1
ATOM 1581 C C . ILE A 1 193 ? 8.318 -2.266 -5.922 1.00 97.69 193 ILE A C 1
ATOM 1583 O O . ILE A 1 193 ? 8.953 -2.775 -4.995 1.00 97.69 193 ILE A O 1
ATOM 1587 N N . ASP A 1 194 ? 8.489 -1.006 -6.320 1.00 97.44 194 ASP A N 1
ATOM 1588 C CA . ASP A 1 194 ? 9.398 -0.110 -5.623 1.00 97.44 194 ASP A CA 1
ATOM 1589 C C . ASP A 1 194 ? 8.918 0.124 -4.177 1.00 97.44 194 ASP A C 1
ATOM 1591 O O . ASP A 1 194 ? 7.741 0.452 -3.970 1.00 97.44 194 ASP A O 1
ATOM 1595 N N . PRO A 1 195 ? 9.803 0.025 -3.168 1.00 96.38 195 PRO A N 1
ATOM 1596 C CA . PRO A 1 195 ? 9.441 0.234 -1.769 1.00 96.38 195 PRO A CA 1
ATOM 1597 C C . PRO A 1 195 ? 8.789 1.587 -1.457 1.00 96.38 195 PRO A C 1
ATOM 1599 O O . PRO A 1 195 ? 8.107 1.696 -0.438 1.00 96.38 195 PRO A O 1
ATOM 1602 N N . ILE A 1 196 ? 8.971 2.621 -2.293 1.00 95.00 196 ILE A N 1
ATOM 1603 C CA . ILE A 1 196 ? 8.264 3.898 -2.095 1.00 95.00 196 ILE A CA 1
ATOM 1604 C C . ILE A 1 196 ? 6.753 3.783 -2.346 1.00 95.00 196 ILE A C 1
ATOM 1606 O O . ILE A 1 196 ? 5.990 4.598 -1.826 1.00 95.00 196 ILE A O 1
ATOM 1610 N N . PHE A 1 197 ? 6.325 2.800 -3.145 1.00 94.12 197 PHE A N 1
ATOM 1611 C CA . PHE A 1 197 ? 4.922 2.554 -3.482 1.00 94.12 197 PHE A CA 1
ATOM 1612 C C . PHE A 1 197 ? 4.302 1.432 -2.647 1.00 94.12 197 PHE A C 1
ATOM 1614 O O . PHE A 1 197 ? 3.093 1.457 -2.416 1.00 94.12 197 PHE A O 1
ATOM 1621 N N . GLY A 1 198 ? 5.107 0.478 -2.174 1.00 95.81 198 GLY A N 1
ATOM 1622 C CA . GLY A 1 198 ? 4.665 -0.585 -1.275 1.00 95.81 198 GLY A CA 1
ATOM 1623 C C . GLY A 1 198 ? 5.390 -1.902 -1.516 1.00 95.81 198 GLY A C 1
ATOM 1624 O O . GLY A 1 198 ? 6.536 -1.940 -1.957 1.00 95.81 198 GLY A O 1
ATOM 1625 N N . THR A 1 199 ? 4.710 -2.998 -1.203 1.00 97.25 199 THR A N 1
ATOM 1626 C CA . THR A 1 199 ? 5.202 -4.367 -1.374 1.00 97.25 199 THR A CA 1
ATOM 1627 C C . THR A 1 199 ? 4.445 -5.111 -2.477 1.00 97.25 199 THR A C 1
ATOM 1629 O O . THR A 1 199 ? 3.394 -4.675 -2.950 1.00 97.25 199 THR A O 1
ATOM 1632 N N . MET A 1 200 ? 4.942 -6.290 -2.865 1.00 97.19 200 MET A N 1
ATOM 1633 C CA . MET A 1 200 ? 4.180 -7.203 -3.730 1.00 97.19 200 MET A CA 1
ATOM 1634 C C . MET A 1 200 ? 2.836 -7.612 -3.104 1.00 97.19 200 MET A C 1
ATOM 1636 O O . MET A 1 200 ? 1.853 -7.757 -3.824 1.00 97.19 200 MET A O 1
ATOM 1640 N N . GLU A 1 201 ? 2.769 -7.753 -1.776 1.00 97.00 201 GLU A N 1
ATOM 1641 C CA . GLU A 1 201 ? 1.522 -8.064 -1.067 1.00 97.00 201 GLU A CA 1
ATOM 1642 C C . GLU A 1 201 ? 0.518 -6.906 -1.165 1.00 97.00 201 GLU A C 1
ATOM 1644 O O . GLU A 1 201 ? -0.669 -7.132 -1.404 1.00 97.00 201 GLU A O 1
ATOM 1649 N N . ASP A 1 202 ? 0.985 -5.659 -1.061 1.00 95.69 202 ASP A N 1
ATOM 1650 C CA . ASP A 1 202 ? 0.136 -4.478 -1.254 1.00 95.69 202 ASP A CA 1
ATOM 1651 C C . ASP A 1 202 ? -0.426 -4.417 -2.678 1.00 95.69 202 ASP A C 1
ATOM 1653 O O . ASP A 1 202 ? -1.611 -4.126 -2.868 1.00 95.69 202 ASP A O 1
ATOM 1657 N N . PHE A 1 203 ? 0.395 -4.748 -3.681 1.00 96.94 203 PHE A N 1
ATOM 1658 C CA . PHE A 1 203 ? -0.054 -4.848 -5.067 1.00 96.94 203 PHE A CA 1
ATOM 1659 C C . PHE A 1 203 ? -1.119 -5.935 -5.248 1.00 96.94 203 PHE A C 1
ATOM 1661 O O . PHE A 1 203 ? -2.172 -5.671 -5.831 1.00 96.94 203 PHE A O 1
ATOM 1668 N N . ASP A 1 204 ? -0.896 -7.135 -4.709 1.00 96.44 204 ASP A N 1
ATOM 1669 C CA . ASP A 1 204 ? -1.855 -8.239 -4.799 1.00 96.44 204 ASP A CA 1
ATOM 1670 C C . ASP A 1 204 ? -3.178 -7.891 -4.083 1.00 96.44 204 ASP A C 1
ATOM 1672 O O . ASP A 1 204 ? -4.271 -8.158 -4.599 1.00 96.44 204 ASP A O 1
ATOM 1676 N N . ASN A 1 205 ? -3.107 -7.201 -2.939 1.00 94.50 205 ASN A N 1
ATOM 1677 C CA . ASN A 1 205 ? -4.271 -6.680 -2.221 1.00 94.50 205 ASN A CA 1
ATOM 1678 C C . ASN A 1 205 ? -5.022 -5.609 -3.030 1.00 94.50 205 ASN A C 1
ATOM 1680 O O . ASN A 1 205 ? -6.257 -5.644 -3.111 1.00 94.50 205 ASN A O 1
ATOM 1684 N N . MET A 1 206 ? -4.303 -4.687 -3.678 1.00 95.06 206 MET A N 1
ATOM 1685 C CA . MET A 1 206 ? -4.884 -3.694 -4.585 1.00 95.06 206 MET A CA 1
ATOM 1686 C C . MET A 1 206 ? -5.584 -4.377 -5.767 1.00 95.06 206 MET A C 1
ATOM 1688 O O . MET A 1 206 ? -6.725 -4.033 -6.079 1.00 95.06 206 MET A O 1
ATOM 1692 N N . MET A 1 207 ? -4.950 -5.374 -6.390 1.00 96.88 207 MET A N 1
ATOM 1693 C CA . MET A 1 207 ? -5.519 -6.133 -7.506 1.00 96.88 207 MET A CA 1
ATOM 1694 C C . MET A 1 207 ? -6.780 -6.892 -7.095 1.00 96.88 207 MET A C 1
ATOM 1696 O O . MET A 1 207 ? -7.795 -6.842 -7.797 1.00 96.88 207 MET A O 1
ATOM 1700 N N . LYS A 1 208 ? -6.767 -7.544 -5.926 1.00 94.00 208 LYS A N 1
ATOM 1701 C CA . LYS A 1 208 ? -7.960 -8.177 -5.352 1.00 94.00 208 LYS A CA 1
ATOM 1702 C C . LYS A 1 208 ? -9.082 -7.157 -5.180 1.00 94.00 208 LYS A C 1
ATOM 1704 O O . LYS A 1 208 ? -10.212 -7.412 -5.603 1.00 94.00 208 LYS A O 1
ATOM 1709 N N . LYS A 1 209 ? -8.772 -5.978 -4.632 1.00 88.88 209 LYS A N 1
ATOM 1710 C CA . LYS A 1 209 ? -9.781 -4.939 -4.422 1.00 88.88 209 LYS A CA 1
ATOM 1711 C C . LYS A 1 209 ? -10.328 -4.375 -5.731 1.00 88.88 209 LYS A C 1
ATOM 1713 O O . LYS A 1 209 ? -11.536 -4.172 -5.849 1.00 88.88 209 LYS A O 1
ATOM 1718 N N . ALA A 1 210 ? -9.468 -4.153 -6.721 1.00 91.31 210 ALA A N 1
ATOM 1719 C CA . ALA A 1 210 ? -9.869 -3.714 -8.051 1.00 91.31 210 ALA A CA 1
ATOM 1720 C C . ALA A 1 210 ? -10.827 -4.729 -8.695 1.00 91.31 210 ALA A C 1
ATOM 1722 O O . ALA A 1 210 ? -11.894 -4.345 -9.178 1.00 91.31 210 ALA A O 1
ATOM 1723 N N . ASN A 1 211 ? -10.525 -6.026 -8.588 1.00 91.00 211 ASN A N 1
ATOM 1724 C CA . ASN A 1 211 ? -11.389 -7.100 -9.078 1.00 91.00 211 ASN A CA 1
ATOM 1725 C C . ASN A 1 211 ? -12.756 -7.147 -8.371 1.00 91.00 211 ASN A C 1
ATOM 1727 O O . ASN A 1 211 ? -13.776 -7.234 -9.053 1.00 91.00 211 ASN A O 1
ATOM 1731 N N . GLU A 1 212 ? -12.813 -7.013 -7.040 1.00 87.44 212 GLU A N 1
ATOM 1732 C CA . GLU A 1 212 ? -14.082 -6.905 -6.288 1.00 87.44 212 GLU A CA 1
ATOM 1733 C C . GLU A 1 212 ? -14.944 -5.721 -6.758 1.00 87.44 212 GLU A C 1
ATOM 1735 O O . GLU A 1 212 ? -16.179 -5.773 -6.763 1.00 87.44 212 GLU A O 1
ATOM 1740 N N . LEU A 1 213 ? -14.290 -4.625 -7.144 1.00 84.69 213 LEU A N 1
ATOM 1741 C CA . LEU A 1 213 ? -14.951 -3.416 -7.619 1.00 84.69 213 LEU A CA 1
ATOM 1742 C C . LEU A 1 213 ? -15.293 -3.463 -9.115 1.00 84.69 213 LEU A C 1
ATOM 1744 O O . LEU A 1 213 ? -16.066 -2.618 -9.564 1.00 84.69 213 LEU A O 1
ATOM 1748 N N . GLY A 1 214 ? -14.790 -4.451 -9.861 1.00 89.06 214 GLY A N 1
ATOM 1749 C CA . GLY A 1 214 ? -14.936 -4.534 -11.316 1.00 89.06 214 GLY A CA 1
ATOM 1750 C C . GLY A 1 214 ? -14.064 -3.529 -12.079 1.00 89.06 214 GLY A C 1
ATOM 1751 O O . GLY A 1 214 ? -14.399 -3.173 -13.205 1.00 89.06 214 GLY A O 1
ATOM 1752 N N . ILE A 1 215 ? -12.969 -3.062 -11.472 1.00 92.69 215 ILE A N 1
ATOM 1753 C CA . ILE A 1 215 ? -12.023 -2.105 -12.053 1.00 92.69 215 ILE A CA 1
ATOM 1754 C C . ILE A 1 215 ? -10.835 -2.871 -12.638 1.00 92.69 215 ILE A C 1
ATOM 1756 O O . ILE A 1 215 ? -10.212 -3.689 -11.966 1.00 92.69 215 ILE A O 1
ATOM 1760 N N . LYS A 1 216 ? -10.510 -2.597 -13.899 1.00 96.69 216 LYS A N 1
ATOM 1761 C CA . LYS A 1 216 ? -9.338 -3.142 -14.587 1.00 96.69 216 LYS A CA 1
ATOM 1762 C C . LYS A 1 216 ? -8.103 -2.283 -14.327 1.00 96.69 216 LYS A C 1
ATOM 1764 O O . LYS A 1 216 ? -8.174 -1.061 -14.411 1.00 96.69 216 LYS A O 1
ATOM 1769 N N . ILE A 1 217 ? -6.977 -2.921 -14.031 1.00 97.31 217 ILE A N 1
ATOM 1770 C CA . ILE A 1 217 ? -5.694 -2.241 -13.830 1.00 97.31 217 ILE A CA 1
ATOM 1771 C C . ILE A 1 217 ? -4.812 -2.495 -15.047 1.00 97.31 217 ILE A C 1
ATOM 1773 O O . ILE A 1 217 ? -4.637 -3.646 -15.440 1.00 97.31 217 ILE A O 1
ATOM 1777 N N . ILE A 1 218 ? -4.295 -1.426 -15.641 1.00 97.50 218 ILE A N 1
ATOM 1778 C CA . ILE A 1 218 ? -3.315 -1.440 -16.732 1.00 97.50 218 ILE A CA 1
ATOM 1779 C C . ILE A 1 218 ? -1.989 -0.938 -16.153 1.00 97.50 218 ILE A C 1
ATOM 1781 O O . ILE A 1 218 ? -1.989 0.047 -15.411 1.00 97.50 218 ILE A O 1
ATOM 1785 N N . LEU A 1 219 ? -0.878 -1.602 -16.464 1.00 96.88 219 LEU A N 1
ATOM 1786 C CA . LEU A 1 219 ? 0.452 -1.172 -16.022 1.00 96.88 219 LEU A CA 1
ATOM 1787 C C . LEU A 1 219 ? 1.205 -0.504 -17.163 1.00 96.88 219 LEU A C 1
ATOM 1789 O O . LEU A 1 219 ? 1.176 -1.009 -18.276 1.00 96.88 219 LEU A O 1
ATOM 1793 N N . ASP A 1 220 ? 1.917 0.587 -16.890 1.00 93.38 220 ASP A N 1
ATOM 1794 C CA . ASP A 1 220 ? 2.896 1.088 -17.853 1.00 93.38 220 ASP A CA 1
ATOM 1795 C C . ASP A 1 220 ? 3.983 0.035 -18.118 1.00 93.38 220 ASP A C 1
ATOM 1797 O O . ASP A 1 220 ? 4.461 -0.634 -17.198 1.00 93.38 220 ASP A O 1
ATOM 1801 N N . PHE A 1 221 ? 4.385 -0.101 -19.378 1.00 87.88 221 PHE A N 1
ATOM 1802 C CA . PHE A 1 221 ? 5.447 -0.991 -19.810 1.00 87.88 221 PHE A CA 1
ATOM 1803 C C . PHE A 1 221 ? 6.455 -0.220 -20.652 1.00 87.88 221 PHE A C 1
ATOM 1805 O O . PHE A 1 221 ? 6.140 0.293 -21.727 1.00 87.88 221 PHE A O 1
ATOM 1812 N N . VAL A 1 222 ? 7.704 -0.210 -20.184 1.00 93.25 222 VAL A N 1
ATOM 1813 C CA . VAL A 1 222 ? 8.823 0.469 -20.842 1.00 93.25 222 VAL A CA 1
ATOM 1814 C C . VAL A 1 222 ? 9.750 -0.584 -21.458 1.00 93.25 222 VAL A C 1
ATOM 1816 O O . VAL A 1 222 ? 10.718 -1.004 -20.829 1.00 93.25 222 VAL A O 1
ATOM 1819 N N . PRO A 1 223 ? 9.481 -1.061 -22.690 1.00 93.88 223 PRO A N 1
ATOM 1820 C CA . PRO A 1 223 ? 10.301 -2.099 -23.305 1.00 93.88 223 PRO A CA 1
ATOM 1821 C C . PRO A 1 223 ? 11.637 -1.577 -23.822 1.00 93.88 223 PRO A C 1
ATOM 1823 O O . PRO A 1 223 ? 12.517 -2.379 -24.089 1.00 93.88 223 PRO A O 1
ATOM 1826 N N . ASN A 1 224 ? 11.783 -0.269 -24.052 1.00 97.56 224 ASN A N 1
ATOM 1827 C CA . ASN A 1 224 ? 12.917 0.279 -24.797 1.00 97.56 224 ASN A CA 1
ATOM 1828 C C . ASN A 1 224 ? 14.255 0.128 -24.056 1.00 97.56 224 ASN A C 1
ATOM 1830 O O . ASN A 1 224 ? 15.280 -0.138 -24.680 1.00 97.56 224 ASN A O 1
ATOM 1834 N N . HIS A 1 225 ? 14.252 0.325 -22.741 1.00 98.12 225 HIS A N 1
ATOM 1835 C CA . HIS A 1 225 ? 15.447 0.374 -21.902 1.00 98.12 225 HIS A CA 1
ATOM 1836 C C . HIS A 1 225 ? 15.143 -0.157 -20.495 1.00 98.12 225 HIS A C 1
ATOM 1838 O O . HIS A 1 225 ? 13.984 -0.285 -20.107 1.00 98.12 225 HIS A O 1
ATOM 1844 N N . SER A 1 226 ? 16.191 -0.445 -19.727 1.00 98.31 226 SER A N 1
ATOM 1845 C CA . SER A 1 226 ? 16.126 -0.612 -18.267 1.00 98.31 226 SER A CA 1
ATOM 1846 C C . SER A 1 226 ? 17.015 0.423 -17.594 1.00 98.31 226 SER A C 1
ATOM 1848 O O . SER A 1 226 ? 17.733 1.139 -18.279 1.00 98.31 226 SER A O 1
ATOM 1850 N N . SER A 1 227 ? 17.048 0.441 -16.264 1.00 98.31 227 SER A N 1
ATOM 1851 C CA . SER A 1 227 ? 18.139 1.068 -15.520 1.00 98.31 227 SER A CA 1
ATOM 1852 C C . SER A 1 227 ? 19.477 0.365 -15.801 1.00 98.31 227 SER A C 1
ATOM 1854 O O . SER A 1 227 ? 19.517 -0.849 -16.034 1.00 98.31 227 SER A O 1
ATOM 1856 N N . ASP A 1 228 ? 20.579 1.106 -15.727 1.00 98.12 228 ASP A N 1
ATOM 1857 C CA . ASP A 1 228 ? 21.950 0.586 -15.654 1.00 98.12 228 ASP A CA 1
ATOM 1858 C C . ASP A 1 228 ? 22.244 -0.187 -14.349 1.00 98.12 228 ASP A C 1
ATOM 1860 O O . ASP A 1 228 ? 23.199 -0.960 -14.278 1.00 98.12 228 ASP A O 1
ATOM 1864 N N . LEU A 1 229 ? 21.388 -0.057 -13.333 1.00 98.12 229 LEU A N 1
ATOM 1865 C CA . LEU A 1 229 ? 21.407 -0.885 -12.125 1.00 98.12 229 LEU A CA 1
ATOM 1866 C C . LEU A 1 229 ? 20.652 -2.210 -12.294 1.00 98.12 229 LEU A C 1
ATOM 1868 O O . LEU A 1 229 ? 20.724 -3.069 -11.414 1.00 98.12 229 LEU A O 1
ATOM 1872 N N . HIS A 1 230 ? 19.940 -2.401 -13.410 1.00 98.44 230 HIS A N 1
ATOM 1873 C CA . HIS A 1 230 ? 19.249 -3.654 -13.689 1.00 98.44 230 HIS A CA 1
ATOM 1874 C C . HIS A 1 230 ? 20.261 -4.796 -13.834 1.00 98.44 230 HIS A C 1
ATOM 1876 O O . HIS A 1 230 ? 21.287 -4.666 -14.509 1.00 98.44 230 HIS A O 1
ATOM 1882 N N . GLU A 1 231 ? 19.948 -5.961 -13.261 1.00 98.19 231 GLU A N 1
ATOM 1883 C CA . GLU A 1 231 ? 20.838 -7.126 -13.277 1.00 98.19 231 GLU A CA 1
ATOM 1884 C C . GLU A 1 231 ? 21.294 -7.485 -14.700 1.00 98.19 231 GLU A C 1
ATOM 1886 O O . GLU A 1 231 ? 22.467 -7.766 -14.941 1.00 98.19 231 GLU A O 1
ATOM 1891 N N . TRP A 1 232 ? 20.378 -7.433 -15.667 1.00 98.44 232 TRP A N 1
ATOM 1892 C CA . TRP A 1 232 ? 20.693 -7.687 -17.074 1.00 98.44 232 TRP A CA 1
ATOM 1893 C C . TRP A 1 232 ? 21.777 -6.753 -17.620 1.00 98.44 232 TRP A C 1
ATOM 1895 O O . TRP A 1 232 ? 22.649 -7.239 -18.341 1.00 98.44 232 TRP A O 1
ATOM 1905 N N . PHE A 1 233 ? 21.765 -5.459 -17.280 1.00 98.69 233 PHE A N 1
ATOM 1906 C CA . PHE A 1 233 ? 22.790 -4.521 -17.737 1.00 98.69 233 PHE A CA 1
ATOM 1907 C C . PHE A 1 233 ? 24.131 -4.827 -17.085 1.00 98.69 233 PHE A C 1
ATOM 1909 O O . PHE A 1 233 ? 25.121 -4.978 -17.794 1.00 98.69 233 PHE A O 1
ATOM 1916 N N . ILE A 1 234 ? 24.154 -5.027 -15.765 1.00 98.69 234 ILE A N 1
ATOM 1917 C CA . ILE A 1 234 ? 25.374 -5.355 -15.011 1.00 98.69 234 ILE A CA 1
ATOM 1918 C C . ILE A 1 234 ? 26.046 -6.618 -15.576 1.00 98.69 234 ILE A C 1
ATOM 1920 O O . ILE A 1 234 ? 27.258 -6.642 -15.808 1.00 98.69 234 ILE A O 1
ATOM 1924 N N . ARG A 1 235 ? 25.258 -7.668 -15.838 1.00 98.69 235 ARG A N 1
ATOM 1925 C CA . ARG A 1 235 ? 25.746 -8.921 -16.434 1.00 98.69 235 ARG A CA 1
ATOM 1926 C C . ARG A 1 235 ? 26.195 -8.724 -17.881 1.00 98.69 235 ARG A C 1
ATOM 1928 O O . ARG A 1 235 ? 27.230 -9.255 -18.286 1.00 98.69 235 ARG A O 1
ATOM 1935 N N . SER A 1 236 ? 25.449 -7.934 -18.656 1.00 98.69 236 SER A N 1
ATOM 1936 C CA . SER A 1 236 ? 25.817 -7.591 -20.030 1.00 98.69 236 SER A CA 1
ATOM 1937 C C . SER A 1 236 ? 27.142 -6.836 -20.065 1.00 98.69 236 SER A C 1
ATOM 1939 O O . SER A 1 236 ? 28.061 -7.241 -20.769 1.00 98.69 236 SER A O 1
ATOM 1941 N N . GLU A 1 237 ? 27.310 -5.785 -19.269 1.00 98.62 237 GLU A N 1
ATOM 1942 C CA . GLU A 1 237 ? 28.526 -4.974 -19.203 1.00 98.62 237 GLU A CA 1
ATOM 1943 C C . GLU A 1 237 ? 29.773 -5.826 -18.896 1.00 98.62 237 GLU A C 1
ATOM 1945 O O . GLU A 1 237 ? 30.832 -5.643 -19.501 1.00 98.62 237 GLU A O 1
ATOM 1950 N N . ARG A 1 238 ? 29.628 -6.842 -18.040 1.00 98.56 238 ARG A N 1
ATOM 1951 C CA . ARG A 1 238 ? 30.687 -7.807 -17.696 1.00 98.56 238 ARG A CA 1
ATOM 1952 C C . ARG A 1 238 ? 30.903 -8.918 -18.724 1.00 98.56 238 ARG A C 1
ATOM 1954 O O . ARG A 1 238 ? 31.810 -9.728 -18.548 1.00 98.56 238 ARG A O 1
ATOM 1961 N N . ARG A 1 239 ? 30.111 -8.943 -19.798 1.00 98.25 239 ARG A N 1
ATOM 1962 C CA . ARG A 1 239 ? 30.090 -9.996 -20.825 1.00 98.25 239 ARG A CA 1
ATOM 1963 C C . ARG A 1 239 ? 29.836 -11.383 -20.231 1.00 98.25 239 ARG A C 1
ATOM 1965 O O . ARG A 1 239 ? 30.494 -12.353 -20.603 1.00 98.25 239 ARG A O 1
ATOM 1972 N N . GLU A 1 240 ? 28.912 -11.474 -19.280 1.00 98.50 240 GLU A N 1
ATOM 1973 C CA . GLU A 1 240 ? 28.522 -12.772 -18.736 1.00 98.50 240 GLU A CA 1
ATOM 1974 C C . GLU A 1 240 ? 27.818 -13.625 -19.808 1.00 98.50 240 GLU A C 1
ATOM 1976 O O . GLU A 1 240 ? 26.955 -13.094 -20.518 1.00 98.50 240 GLU A O 1
ATOM 1981 N N . PRO A 1 241 ? 28.1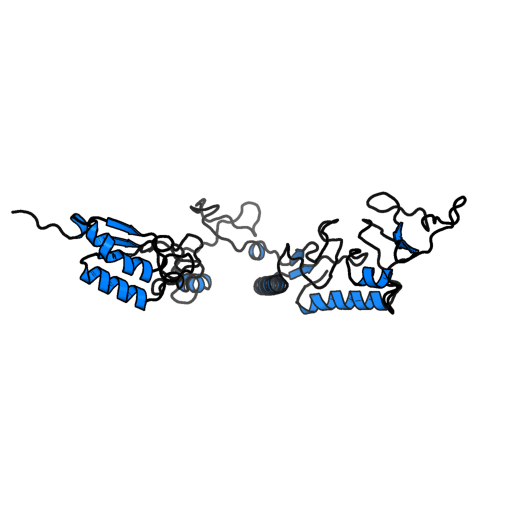30 -14.936 -19.903 1.00 98.00 241 PRO A N 1
ATOM 1982 C CA . PRO A 1 241 ? 27.541 -15.836 -20.888 1.00 98.00 241 PRO A CA 1
ATOM 1983 C C . PRO A 1 241 ? 26.015 -15.772 -20.965 1.00 98.00 241 PRO A C 1
ATOM 1985 O O . PRO A 1 241 ? 25.297 -16.056 -20.004 1.00 98.00 241 PRO A O 1
ATOM 1988 N N . GLY A 1 242 ? 25.516 -15.417 -22.144 1.00 96.50 242 GLY A N 1
ATOM 1989 C CA . GLY A 1 242 ? 24.101 -15.274 -22.451 1.00 96.50 242 GLY A CA 1
ATOM 1990 C C . GLY A 1 242 ? 23.507 -13.899 -22.129 1.00 96.50 242 GLY A C 1
ATOM 1991 O O . GLY A 1 242 ? 22.306 -13.731 -22.330 1.00 96.50 242 GLY A O 1
ATOM 1992 N N . TYR A 1 243 ? 24.267 -12.933 -21.617 1.00 98.25 243 TYR A N 1
ATOM 1993 C CA . TYR A 1 243 ? 23.797 -11.560 -21.366 1.00 98.25 243 TYR A CA 1
ATOM 1994 C C . TYR A 1 243 ? 24.508 -10.524 -22.247 1.00 98.25 243 TYR A C 1
ATOM 1996 O O . TYR A 1 243 ? 24.106 -9.359 -22.284 1.00 98.25 243 TYR A O 1
ATOM 2004 N N . GLU A 1 244 ? 25.549 -10.929 -22.975 1.00 98.00 244 GLU A N 1
ATOM 2005 C CA . GLU A 1 244 ? 26.472 -10.034 -23.669 1.00 98.00 244 GLU A CA 1
ATOM 2006 C C . GLU A 1 244 ? 25.746 -9.090 -24.629 1.00 98.00 244 GLU A C 1
ATOM 2008 O O . GLU A 1 244 ? 26.029 -7.897 -24.637 1.00 98.00 244 GLU A O 1
ATOM 2013 N N . ASP A 1 245 ? 24.761 -9.581 -25.374 1.00 97.44 245 ASP A N 1
ATOM 2014 C CA . ASP A 1 245 ? 24.102 -8.805 -26.431 1.00 97.44 245 ASP A CA 1
ATOM 2015 C C . ASP A 1 245 ? 22.643 -8.458 -26.107 1.00 97.44 245 ASP A C 1
ATOM 2017 O O . ASP A 1 245 ? 21.832 -8.300 -27.022 1.00 97.44 245 ASP A O 1
ATOM 2021 N N . LEU A 1 246 ? 22.284 -8.369 -24.818 1.00 98.56 246 LEU A N 1
ATOM 2022 C CA . LEU A 1 246 ? 20.962 -7.874 -24.401 1.00 98.56 246 LEU A CA 1
ATOM 2023 C C . LEU A 1 246 ? 20.803 -6.362 -24.603 1.00 98.56 246 LEU A C 1
ATOM 2025 O O . LEU A 1 246 ? 19.679 -5.893 -24.735 1.00 98.56 246 LEU A O 1
ATOM 2029 N N . TYR A 1 247 ? 21.905 -5.616 -24.680 1.00 98.75 247 TYR A N 1
ATOM 2030 C CA . TYR A 1 247 ? 21.925 -4.172 -24.928 1.00 98.75 247 TYR A CA 1
ATOM 2031 C C . TYR A 1 247 ? 22.731 -3.862 -26.185 1.00 98.75 247 TYR A C 1
ATOM 2033 O O . TYR A 1 247 ? 23.477 -4.705 -26.694 1.00 98.75 247 TYR A O 1
ATOM 2041 N N . ILE A 1 248 ? 22.572 -2.650 -26.704 1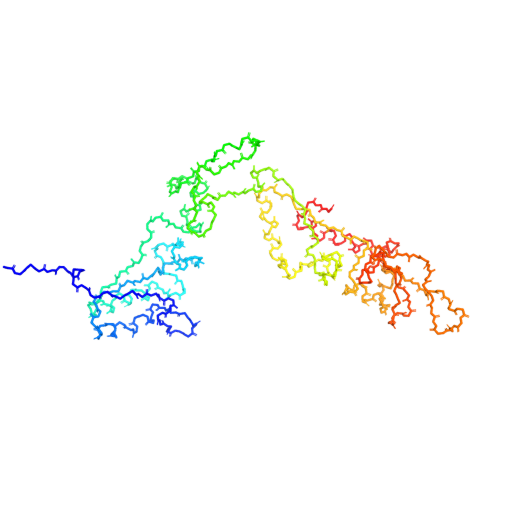.00 98.69 248 ILE A N 1
ATOM 2042 C CA . ILE A 1 248 ? 23.282 -2.207 -27.904 1.00 98.69 248 ILE A CA 1
ATOM 2043 C C . ILE A 1 248 ? 24.671 -1.696 -27.506 1.00 98.69 248 ILE A C 1
ATOM 2045 O O . ILE A 1 248 ? 24.796 -0.627 -26.912 1.00 98.69 248 ILE A O 1
ATOM 2049 N N . TRP A 1 249 ? 25.708 -2.453 -27.873 1.00 98.69 249 TRP A N 1
ATOM 2050 C CA . TRP A 1 249 ? 27.115 -2.139 -27.612 1.00 98.69 249 TRP A CA 1
ATOM 2051 C C . TRP A 1 249 ? 27.897 -1.897 -28.903 1.00 98.69 249 TRP A C 1
ATOM 2053 O O . TRP A 1 249 ? 27.694 -2.595 -29.894 1.00 98.69 249 TRP A O 1
ATOM 2063 N N . ASP A 1 250 ? 28.854 -0.970 -28.871 1.00 98.38 250 ASP A N 1
ATOM 2064 C CA . ASP A 1 250 ? 29.724 -0.668 -30.008 1.00 98.38 250 ASP A CA 1
ATOM 2065 C C . ASP A 1 250 ? 31.140 -0.262 -29.552 1.00 98.38 250 ASP A C 1
ATOM 2067 O O . ASP A 1 250 ? 31.343 0.298 -28.476 1.00 98.38 250 ASP A O 1
ATOM 2071 N N . ASN A 1 251 ? 32.156 -0.551 -30.366 1.00 97.19 251 ASN A N 1
ATOM 2072 C CA . ASN A 1 251 ? 33.553 -0.220 -30.058 1.00 97.19 251 ASN A CA 1
ATOM 2073 C C . ASN A 1 251 ? 33.868 1.284 -30.169 1.00 97.19 251 ASN A C 1
ATOM 2075 O O . ASN A 1 251 ? 34.917 1.727 -29.691 1.00 97.19 251 ASN A O 1
ATOM 2079 N N . GLY A 1 252 ? 32.990 2.061 -30.803 1.00 96.56 252 GLY A N 1
ATOM 2080 C CA . GLY A 1 252 ? 33.231 3.451 -31.155 1.00 96.56 252 GLY A CA 1
ATOM 2081 C C . GLY A 1 252 ? 34.221 3.610 -32.310 1.00 96.56 252 GLY A C 1
ATOM 2082 O O . GLY A 1 252 ? 34.921 2.682 -32.730 1.00 96.56 252 GLY A O 1
ATOM 2083 N N . LEU A 1 253 ? 34.316 4.836 -32.817 1.00 96.81 253 LEU A N 1
ATOM 2084 C CA . LEU A 1 253 ? 35.245 5.185 -33.888 1.00 96.81 253 LEU A CA 1
ATOM 2085 C C . LEU A 1 253 ? 36.641 5.489 -33.307 1.00 96.81 253 LEU A C 1
ATOM 2087 O O . LEU A 1 253 ? 36.747 6.019 -32.197 1.00 96.81 253 LEU A O 1
ATOM 2091 N N . PRO A 1 254 ? 37.744 5.177 -34.013 1.00 94.94 254 PRO A N 1
ATOM 2092 C CA . PRO A 1 254 ? 39.082 5.598 -33.594 1.00 94.94 254 PRO A CA 1
ATOM 2093 C C . PRO A 1 254 ? 39.182 7.128 -33.472 1.00 94.94 254 PRO A C 1
ATOM 2095 O O . PRO A 1 254 ? 38.730 7.847 -34.364 1.00 94.94 254 PRO A O 1
ATOM 2098 N N . HIS A 1 255 ? 39.792 7.640 -32.398 1.00 94.50 255 HIS A N 1
ATOM 2099 C CA . HIS A 1 255 ? 40.040 9.076 -32.275 1.00 94.50 255 HIS A CA 1
ATOM 2100 C C . HIS A 1 255 ? 41.233 9.492 -33.164 1.00 94.50 255 HIS A C 1
ATOM 2102 O O . HIS A 1 255 ? 42.291 8.865 -33.095 1.00 94.50 255 HIS A O 1
ATOM 2108 N N . PRO A 1 256 ? 41.111 10.553 -33.986 1.00 92.25 256 PRO A N 1
ATOM 2109 C CA . PRO A 1 256 ? 42.089 10.875 -35.033 1.00 92.25 256 PRO A CA 1
ATOM 2110 C C . PRO A 1 256 ? 43.470 11.291 -34.505 1.00 92.25 256 PRO A C 1
ATOM 2112 O O . PRO A 1 256 ? 44.453 11.202 -35.234 1.00 92.25 256 PRO A O 1
ATOM 2115 N N . SER A 1 257 ? 43.553 11.757 -33.257 1.00 92.88 257 SER A N 1
ATOM 2116 C CA . SER A 1 257 ? 44.788 12.278 -32.651 1.00 92.88 257 SER A CA 1
ATOM 2117 C C . SER A 1 257 ? 45.187 11.621 -31.326 1.00 92.88 257 SER A C 1
ATOM 2119 O O . SER A 1 257 ? 46.207 11.995 -30.757 1.00 92.88 257 SER A O 1
ATOM 2121 N N . ASP A 1 258 ? 44.417 10.650 -30.827 1.00 92.75 258 ASP A N 1
ATOM 2122 C CA . ASP A 1 258 ? 44.715 9.965 -29.561 1.00 92.75 258 ASP A CA 1
ATOM 2123 C C . ASP A 1 258 ? 44.351 8.479 -29.689 1.00 92.75 258 ASP A C 1
ATOM 2125 O O . ASP A 1 258 ? 43.172 8.135 -29.612 1.00 92.75 258 ASP A O 1
ATOM 2129 N N . PRO A 1 259 ? 45.326 7.575 -29.893 1.00 89.00 259 PRO A N 1
ATOM 2130 C CA . PRO A 1 259 ? 45.044 6.157 -30.114 1.00 89.00 259 PRO A CA 1
ATOM 2131 C C . PRO A 1 259 ? 44.414 5.466 -28.895 1.00 89.00 259 PRO A C 1
ATOM 2133 O O . PRO A 1 259 ? 43.879 4.367 -29.034 1.00 89.00 259 PRO A O 1
ATOM 2136 N N . ASN A 1 260 ? 44.448 6.100 -27.717 1.00 87.81 260 ASN A N 1
ATOM 2137 C CA . ASN A 1 260 ? 43.853 5.575 -26.491 1.00 87.81 260 ASN A CA 1
ATOM 2138 C C . ASN A 1 260 ? 42.406 6.046 -26.278 1.00 87.81 260 ASN A C 1
ATOM 2140 O O . ASN A 1 260 ? 41.769 5.620 -25.315 1.00 87.81 260 ASN A O 1
ATOM 2144 N N . LYS A 1 261 ? 41.871 6.907 -27.154 1.00 90.38 261 LYS A N 1
ATOM 2145 C CA . LYS A 1 261 ? 40.490 7.396 -27.080 1.00 90.38 261 LYS A CA 1
ATOM 2146 C C . LYS A 1 261 ? 39.635 6.861 -28.219 1.00 90.38 261 LYS A C 1
ATOM 2148 O O . LYS A 1 261 ? 40.092 6.626 -29.339 1.00 90.38 261 LYS A O 1
ATOM 2153 N N . ARG A 1 262 ? 38.349 6.709 -27.921 1.00 94.75 262 ARG A N 1
ATOM 2154 C CA . ARG A 1 262 ? 37.305 6.372 -28.887 1.00 94.75 262 ARG A CA 1
ATOM 2155 C C . ARG A 1 262 ? 36.312 7.523 -28.976 1.00 94.75 262 ARG A C 1
ATOM 2157 O O . ARG A 1 262 ? 36.014 8.166 -27.972 1.00 94.75 262 ARG A O 1
ATOM 2164 N N . LEU A 1 263 ? 35.830 7.788 -30.182 1.00 96.88 263 LEU A N 1
ATOM 2165 C CA . LEU A 1 263 ? 34.694 8.668 -30.433 1.00 96.88 263 LEU A CA 1
ATOM 2166 C C . LEU A 1 263 ? 33.400 7.839 -30.423 1.00 96.88 263 LEU A C 1
ATOM 2168 O O . LEU A 1 263 ? 33.459 6.645 -30.738 1.00 96.88 263 LEU A O 1
ATOM 2172 N N . PRO A 1 264 ? 32.243 8.447 -30.104 1.00 97.56 264 PRO A N 1
ATOM 2173 C CA . PRO A 1 264 ? 30.953 7.786 -30.237 1.00 97.56 264 PRO A CA 1
ATOM 2174 C C . PRO A 1 264 ? 30.772 7.129 -31.621 1.00 97.56 264 PRO A C 1
ATOM 2176 O O . PRO A 1 264 ? 31.258 7.675 -32.617 1.00 97.56 264 PRO A O 1
ATOM 2179 N N . PRO A 1 265 ? 30.073 5.984 -31.712 1.00 97.81 265 PRO A N 1
ATOM 2180 C CA . PRO A 1 265 ? 29.839 5.263 -32.969 1.00 97.81 265 PRO A CA 1
ATOM 2181 C C . PRO A 1 265 ? 29.112 6.084 -34.040 1.00 97.81 265 PRO A C 1
ATOM 2183 O O . PRO A 1 265 ? 29.303 5.875 -35.237 1.00 97.81 265 PRO A O 1
ATOM 2186 N N . SER A 1 266 ? 28.262 7.018 -33.615 1.00 98.12 266 SER A N 1
ATOM 2187 C CA . SER A 1 266 ? 27.478 7.884 -34.489 1.00 98.12 266 SER A CA 1
ATOM 2188 C C . SER A 1 266 ? 27.221 9.240 -33.833 1.00 98.12 266 SER A C 1
ATOM 2190 O O . SER A 1 266 ? 27.538 9.464 -32.666 1.00 98.12 266 SER A O 1
ATOM 2192 N N . ASN A 1 267 ? 26.630 10.161 -34.592 1.00 97.12 267 ASN A N 1
ATOM 2193 C CA . ASN A 1 267 ? 26.223 11.488 -34.127 1.00 97.12 267 ASN A CA 1
ATOM 2194 C C . ASN A 1 267 ? 24.818 11.505 -33.491 1.00 97.12 267 ASN A C 1
ATOM 2196 O O . ASN A 1 267 ? 24.177 12.555 -33.466 1.00 97.12 267 ASN A O 1
ATOM 2200 N N . TRP A 1 268 ? 24.311 10.354 -33.039 1.00 98.31 268 TRP A N 1
ATOM 2201 C CA . TRP A 1 268 ? 22.996 10.260 -32.408 1.00 98.31 268 TRP A CA 1
ATOM 2202 C C . TRP A 1 268 ? 22.955 11.036 -31.090 1.00 98.31 268 TRP A C 1
ATOM 2204 O O . TRP A 1 268 ? 23.902 11.009 -30.301 1.00 98.31 268 TRP A O 1
ATOM 2214 N N . ILE A 1 269 ? 21.842 11.734 -30.876 1.00 97.69 269 ILE A N 1
ATOM 2215 C CA . ILE A 1 269 ? 21.618 12.633 -29.744 1.00 97.69 269 ILE A CA 1
ATOM 2216 C C . ILE A 1 269 ? 20.549 12.031 -28.840 1.00 97.69 269 ILE A C 1
ATOM 2218 O O . ILE A 1 269 ? 19.523 11.571 -29.337 1.00 97.69 269 ILE A O 1
ATOM 2222 N N . SER A 1 270 ? 20.805 12.035 -27.530 1.00 97.44 270 SER A N 1
ATOM 2223 C CA . SER A 1 270 ? 19.825 11.613 -26.528 1.00 97.44 270 SER A CA 1
ATOM 2224 C C . SER A 1 270 ? 18.641 12.582 -26.510 1.00 97.44 270 SER A C 1
ATOM 2226 O O . SER A 1 270 ? 18.811 13.802 -26.633 1.00 97.44 270 SER A O 1
ATOM 2228 N N . ASN A 1 271 ? 17.444 12.054 -26.265 1.00 95.44 271 ASN A N 1
ATOM 2229 C CA . ASN A 1 271 ? 16.232 12.840 -26.047 1.00 95.44 271 ASN A CA 1
ATOM 2230 C C . ASN A 1 271 ? 16.373 13.810 -24.858 1.00 95.44 271 ASN A C 1
ATOM 2232 O O . ASN A 1 271 ? 15.714 14.849 -24.831 1.00 95.44 271 ASN A O 1
ATOM 2236 N N . PHE A 1 272 ? 17.278 13.525 -23.914 1.00 92.81 272 PHE A N 1
ATOM 2237 C CA . PHE A 1 272 ? 17.585 14.370 -22.754 1.00 92.81 272 PHE A CA 1
ATOM 2238 C C . PHE A 1 272 ? 18.840 15.242 -22.930 1.00 92.81 272 PHE A C 1
ATOM 2240 O O . PHE A 1 272 ? 19.306 15.856 -21.970 1.00 92.81 272 PHE A O 1
ATOM 2247 N N . ARG A 1 273 ? 19.284 15.429 -24.185 1.00 89.31 273 ARG A N 1
ATOM 2248 C CA . ARG A 1 273 ? 20.448 16.222 -24.636 1.00 89.31 273 ARG A CA 1
ATOM 2249 C C . ARG A 1 273 ? 21.786 15.497 -24.449 1.00 89.31 273 ARG A C 1
ATOM 2251 O O . ARG A 1 273 ? 21.972 14.707 -23.537 1.00 89.31 273 ARG A O 1
ATOM 2258 N N . GLY A 1 274 ? 22.750 15.829 -25.310 1.00 95.81 274 GLY A N 1
ATOM 2259 C CA . GLY A 1 274 ? 24.075 15.199 -25.332 1.00 95.81 274 GLY A CA 1
ATOM 2260 C C . GLY A 1 274 ? 24.152 13.986 -26.263 1.00 95.81 274 GLY A C 1
ATOM 2261 O O . GLY A 1 274 ? 23.221 13.704 -27.015 1.00 95.81 274 GLY A O 1
ATOM 2262 N N . SER A 1 275 ? 25.296 13.301 -26.253 1.00 97.81 275 SER A N 1
ATOM 2263 C CA . SER A 1 275 ? 25.496 12.050 -27.002 1.00 97.81 275 SER A CA 1
ATOM 2264 C C . SER A 1 275 ? 24.493 10.992 -26.538 1.00 97.81 275 SER A C 1
ATOM 2266 O O . SER A 1 275 ? 24.249 10.891 -25.343 1.00 97.81 275 SER A O 1
ATOM 2268 N N . ALA A 1 276 ? 23.956 10.186 -27.457 1.00 98.38 276 ALA A N 1
ATOM 2269 C CA . ALA A 1 276 ? 23.174 8.986 -27.124 1.00 98.38 276 ALA A CA 1
ATOM 2270 C C . ALA A 1 276 ? 24.055 7.749 -26.856 1.00 98.38 276 ALA A C 1
ATOM 2272 O O . ALA A 1 276 ? 23.581 6.617 -26.852 1.00 98.38 276 ALA A O 1
ATOM 2273 N N . TRP A 1 277 ? 25.365 7.950 -26.731 1.00 98.56 277 TRP A N 1
ATOM 2274 C CA . TRP A 1 277 ? 26.343 6.897 -26.500 1.00 98.56 277 TRP A CA 1
ATOM 2275 C C . TRP A 1 277 ? 27.185 7.226 -25.282 1.00 98.56 277 TRP A C 1
ATOM 2277 O O . TRP A 1 277 ? 27.843 8.276 -25.253 1.00 98.56 277 TRP A O 1
ATOM 2287 N N . LYS A 1 278 ? 27.248 6.277 -24.348 1.00 98.19 278 LYS A N 1
ATOM 2288 C CA . LYS A 1 278 ? 28.037 6.371 -23.122 1.00 98.19 278 LYS A CA 1
ATOM 2289 C C . LYS A 1 278 ? 29.103 5.287 -23.089 1.00 98.19 278 LYS A C 1
ATOM 2291 O O . LYS A 1 278 ? 28.831 4.123 -23.358 1.00 98.19 278 LYS A O 1
ATOM 2296 N N . TRP A 1 279 ? 30.338 5.677 -22.789 1.00 97.88 279 TRP A N 1
ATOM 2297 C CA . TRP A 1 279 ? 31.459 4.749 -22.659 1.00 97.88 279 TRP A CA 1
ATOM 2298 C C . TRP A 1 279 ? 31.386 3.977 -21.337 1.00 97.88 279 TRP A C 1
ATOM 2300 O O . TRP A 1 279 ? 31.273 4.591 -20.278 1.00 97.88 279 TRP A O 1
ATOM 2310 N N . SER A 1 280 ? 31.510 2.649 -21.398 1.00 97.94 280 SER A N 1
ATOM 2311 C CA . SER A 1 280 ? 31.706 1.781 -20.235 1.00 97.94 280 SER A CA 1
ATOM 2312 C C . SER A 1 280 ? 33.190 1.500 -20.021 1.00 97.94 280 SER A C 1
ATOM 2314 O O . SER A 1 280 ? 33.859 0.872 -20.853 1.00 97.94 280 SER A O 1
ATOM 2316 N N . ASP A 1 281 ? 33.703 1.888 -18.855 1.00 96.31 281 ASP A N 1
ATOM 2317 C CA . ASP A 1 281 ? 35.069 1.557 -18.457 1.00 96.31 281 ASP A CA 1
ATOM 2318 C C . ASP A 1 281 ? 35.263 0.086 -18.085 1.00 96.31 281 ASP A C 1
ATOM 2320 O O . ASP A 1 281 ? 36.404 -0.380 -18.079 1.00 96.31 281 ASP A O 1
ATOM 2324 N N . ILE A 1 282 ? 34.185 -0.654 -17.834 1.00 97.62 282 ILE A N 1
ATOM 2325 C CA . ILE A 1 282 ? 34.228 -2.090 -17.554 1.00 97.62 282 ILE A CA 1
ATOM 2326 C C . ILE A 1 282 ? 34.294 -2.866 -18.873 1.00 97.62 282 ILE A C 1
ATOM 2328 O O . ILE A 1 282 ? 35.219 -3.651 -19.087 1.00 97.62 282 ILE A O 1
ATOM 2332 N N . ARG A 1 283 ? 33.366 -2.598 -19.801 1.00 97.69 283 ARG A N 1
ATOM 2333 C CA . ARG A 1 283 ? 33.248 -3.346 -21.064 1.00 97.69 283 ARG A CA 1
ATOM 2334 C C . ARG A 1 283 ? 34.205 -2.880 -22.162 1.00 97.69 283 ARG A C 1
ATOM 2336 O O . ARG A 1 283 ? 34.419 -3.615 -23.135 1.00 97.69 283 ARG A O 1
ATOM 2343 N N . LYS A 1 284 ? 34.759 -1.669 -22.009 1.00 96.50 284 LYS A N 1
ATOM 2344 C CA . LYS A 1 284 ? 35.567 -0.944 -23.007 1.00 96.50 284 LYS A CA 1
ATOM 2345 C C . LYS A 1 284 ? 34.835 -0.774 -24.343 1.00 96.50 284 LYS A C 1
ATOM 2347 O O . LYS A 1 284 ? 35.412 -0.969 -25.412 1.00 96.50 284 LYS A O 1
ATOM 2352 N N . GLN A 1 285 ? 33.550 -0.442 -24.258 1.00 97.94 285 GLN A N 1
ATOM 2353 C CA . GLN A 1 285 ? 32.648 -0.186 -25.381 1.00 97.94 285 GLN A CA 1
ATOM 2354 C C . GLN A 1 285 ? 31.676 0.937 -25.013 1.00 97.94 285 GLN A C 1
ATOM 2356 O O . GLN A 1 285 ? 31.435 1.190 -23.833 1.00 97.94 285 GLN A O 1
ATOM 2361 N N . PHE A 1 286 ? 31.100 1.586 -26.020 1.00 98.69 286 PHE A N 1
ATOM 2362 C CA . PHE A 1 286 ? 29.928 2.430 -25.838 1.00 98.69 286 PHE A CA 1
ATOM 2363 C C . PHE A 1 286 ? 28.668 1.572 -25.740 1.00 98.69 286 PHE A C 1
ATOM 2365 O O . PHE A 1 286 ? 28.530 0.627 -26.515 1.00 98.69 286 PHE A O 1
ATOM 2372 N N . TYR A 1 287 ? 27.744 1.927 -24.850 1.00 98.75 287 TYR A N 1
ATOM 2373 C CA . TYR A 1 287 ? 26.353 1.488 -24.932 1.00 98.75 287 TYR A CA 1
ATOM 2374 C C . TYR A 1 287 ? 25.463 2.625 -25.435 1.00 98.75 287 TYR A C 1
ATOM 2376 O O . TYR A 1 287 ? 25.762 3.804 -25.214 1.00 98.75 287 TYR A O 1
ATOM 2384 N N . TYR A 1 288 ? 24.395 2.262 -26.141 1.00 98.75 288 TYR A N 1
ATOM 2385 C CA . TYR A 1 288 ? 23.380 3.205 -26.602 1.00 98.75 288 TYR A CA 1
ATOM 2386 C C . TYR A 1 288 ? 22.385 3.521 -25.478 1.00 98.75 288 TYR A C 1
ATOM 2388 O O . TYR A 1 288 ? 21.963 2.617 -24.759 1.00 98.75 288 TYR A O 1
ATOM 2396 N N . HIS A 1 289 ? 22.007 4.791 -25.353 1.00 98.38 289 HIS A N 1
ATOM 2397 C CA . HIS A 1 289 ? 20.925 5.264 -24.496 1.00 98.38 289 HIS A CA 1
ATOM 2398 C C . HIS A 1 289 ? 20.156 6.380 -25.223 1.00 98.38 289 HIS A C 1
ATOM 2400 O O . HIS A 1 289 ? 20.661 7.482 -25.458 1.00 98.38 289 HIS A O 1
ATOM 2406 N N . ALA A 1 290 ? 18.917 6.104 -25.621 1.00 97.19 290 ALA A N 1
ATOM 2407 C CA . ALA A 1 290 ? 18.056 7.090 -26.268 1.00 97.19 290 ALA A CA 1
ATOM 2408 C C . ALA A 1 290 ? 17.592 8.179 -25.283 1.00 97.19 290 ALA A C 1
ATOM 2410 O O . ALA A 1 290 ? 17.274 9.294 -25.701 1.00 97.19 290 ALA A O 1
ATOM 2411 N N . PHE A 1 291 ? 17.583 7.871 -23.982 1.00 96.94 291 PHE A N 1
ATOM 2412 C CA . PHE A 1 291 ? 17.135 8.744 -22.896 1.00 96.94 291 PHE A CA 1
ATOM 2413 C C . PHE A 1 291 ? 18.305 9.078 -21.951 1.00 96.94 291 PHE A C 1
ATOM 2415 O O . PHE A 1 291 ? 19.385 9.444 -22.436 1.00 96.94 291 PHE A O 1
ATOM 2422 N N . ALA A 1 292 ? 18.120 9.026 -20.629 1.00 96.38 292 ALA A N 1
ATOM 2423 C CA . ALA A 1 292 ? 19.181 9.311 -19.664 1.00 96.38 292 ALA A CA 1
ATOM 2424 C C . ALA A 1 292 ? 20.350 8.324 -19.810 1.00 96.38 292 ALA A C 1
ATOM 2426 O O . ALA A 1 292 ? 20.174 7.207 -20.285 1.00 96.38 292 ALA A O 1
ATOM 2427 N N . GLU A 1 293 ? 21.551 8.714 -19.371 1.00 96.88 293 GLU A N 1
ATOM 2428 C CA . GLU A 1 293 ? 22.708 7.802 -19.390 1.00 96.88 293 GLU A CA 1
ATOM 2429 C C . GLU A 1 293 ? 22.425 6.515 -18.594 1.00 96.88 293 GLU A C 1
ATOM 2431 O O . GLU A 1 293 ? 22.809 5.437 -19.026 1.00 96.88 293 GLU A O 1
ATOM 2436 N N . GLY A 1 294 ? 21.675 6.611 -17.490 1.00 97.19 294 GLY A N 1
ATOM 2437 C CA . GLY A 1 294 ? 21.242 5.458 -16.694 1.00 97.19 294 GLY A CA 1
ATOM 2438 C C . GLY A 1 294 ? 20.114 4.622 -17.316 1.00 97.19 294 GLY A C 1
ATOM 2439 O O . GLY A 1 294 ? 19.607 3.739 -16.638 1.00 97.19 294 GLY A O 1
ATOM 2440 N N . GLN A 1 295 ? 19.703 4.890 -18.563 1.00 98.38 295 GLN A N 1
ATOM 2441 C CA . GLN A 1 295 ? 18.654 4.165 -19.300 1.00 98.38 295 GLN A CA 1
ATOM 2442 C C . GLN A 1 295 ? 19.225 3.485 -20.564 1.00 98.38 295 GLN A C 1
ATOM 2444 O O . GLN A 1 295 ? 18.902 3.895 -21.683 1.00 98.38 295 GLN A O 1
ATOM 2449 N N . PRO A 1 296 ? 20.110 2.477 -20.433 1.00 98.50 296 PRO A N 1
ATOM 2450 C CA . PRO A 1 296 ? 20.672 1.754 -21.570 1.00 98.50 296 PRO A CA 1
ATOM 2451 C C . PRO A 1 296 ? 19.605 1.012 -22.385 1.00 98.50 296 PRO A C 1
ATOM 2453 O O . PRO A 1 296 ? 18.780 0.263 -21.856 1.00 98.50 296 PRO A O 1
ATOM 2456 N N . ASP A 1 297 ? 19.677 1.170 -23.704 1.00 98.75 297 ASP A N 1
ATOM 2457 C CA . ASP A 1 297 ? 18.711 0.619 -24.648 1.00 98.75 297 ASP A CA 1
ATOM 2458 C C . ASP A 1 297 ? 18.931 -0.874 -24.910 1.00 98.75 297 ASP A C 1
ATOM 2460 O O . ASP A 1 297 ? 20.037 -1.362 -25.190 1.00 98.75 297 ASP A O 1
ATOM 2464 N N . PHE A 1 298 ? 17.816 -1.591 -24.893 1.00 98.75 298 PHE A N 1
ATOM 2465 C CA . PHE A 1 298 ? 17.729 -3.008 -25.177 1.00 98.75 298 PHE A CA 1
ATOM 2466 C C . PHE A 1 298 ? 17.964 -3.332 -26.659 1.00 98.75 298 PHE A C 1
ATOM 2468 O O . PHE A 1 298 ? 17.554 -2.615 -27.572 1.00 98.75 298 PHE A O 1
ATOM 2475 N N . ASN A 1 299 ? 18.579 -4.483 -26.927 1.00 98.50 299 ASN A N 1
ATOM 2476 C CA . ASN A 1 299 ? 18.778 -5.002 -28.276 1.00 98.50 299 ASN A CA 1
ATOM 2477 C C . ASN A 1 299 ? 17.689 -6.023 -28.653 1.00 98.50 299 ASN A C 1
ATOM 2479 O O . ASN A 1 299 ? 17.896 -7.232 -28.566 1.00 98.50 299 ASN A O 1
ATOM 2483 N N . PHE A 1 300 ? 16.541 -5.559 -29.155 1.00 97.62 300 PHE A N 1
ATOM 2484 C CA . PHE A 1 300 ? 15.419 -6.433 -29.557 1.00 97.62 300 PHE A CA 1
ATOM 2485 C C . PHE A 1 300 ? 15.685 -7.374 -30.744 1.00 97.62 300 PHE A C 1
ATOM 2487 O O . PHE A 1 300 ? 14.824 -8.176 -31.097 1.00 97.62 300 PHE A O 1
ATOM 2494 N N . ARG A 1 301 ? 16.874 -7.325 -31.359 1.00 97.69 301 ARG A N 1
ATOM 2495 C CA . ARG A 1 301 ? 17.306 -8.364 -32.311 1.00 97.69 301 ARG A CA 1
ATOM 2496 C C . ARG A 1 301 ? 17.733 -9.653 -31.599 1.00 97.69 301 ARG A C 1
ATOM 2498 O O . ARG A 1 301 ? 17.889 -10.678 -32.252 1.00 97.69 301 ARG A O 1
ATOM 2505 N N . ASN A 1 302 ? 17.941 -9.596 -30.284 1.00 98.06 302 ASN A N 1
ATOM 2506 C CA . ASN A 1 302 ? 18.293 -10.734 -29.452 1.00 98.06 302 ASN A CA 1
ATOM 2507 C C . ASN A 1 302 ? 17.029 -11.509 -29.036 1.00 98.06 302 ASN A C 1
ATOM 2509 O O . ASN A 1 302 ? 16.203 -11.007 -28.274 1.00 98.06 302 ASN A O 1
ATOM 2513 N N . GLU A 1 303 ? 16.891 -12.754 -29.498 1.00 97.56 303 GLU A N 1
ATOM 2514 C CA . GLU A 1 303 ? 15.727 -13.600 -29.194 1.00 97.56 303 GLU A CA 1
ATOM 2515 C C . GLU A 1 303 ? 15.564 -13.887 -27.695 1.00 97.56 303 GLU A C 1
ATOM 2517 O O . GLU A 1 303 ? 14.436 -13.962 -27.204 1.00 97.56 303 GLU A O 1
ATOM 2522 N N . LYS A 1 304 ? 16.669 -13.983 -26.940 1.00 97.50 304 LYS A N 1
ATOM 2523 C CA . LYS A 1 304 ? 16.615 -14.161 -25.483 1.00 97.50 304 LYS A CA 1
ATOM 2524 C C . LYS A 1 304 ? 15.963 -12.956 -24.814 1.00 97.50 304 LYS A C 1
ATOM 2526 O O . LYS A 1 304 ? 15.140 -13.140 -23.927 1.00 97.50 304 LYS A O 1
ATOM 2531 N N . LEU A 1 305 ? 16.293 -11.739 -25.246 1.00 98.06 305 LEU A N 1
ATOM 2532 C CA . LEU A 1 305 ? 15.682 -10.524 -24.707 1.00 98.06 305 LEU A CA 1
ATOM 2533 C C . LEU A 1 305 ? 14.182 -10.463 -25.003 1.00 98.06 305 LEU A C 1
ATOM 2535 O O . LEU A 1 305 ? 13.392 -10.132 -24.125 1.00 98.06 305 LEU A O 1
ATOM 2539 N N . VAL A 1 306 ? 13.787 -10.834 -26.225 1.00 98.00 306 VAL A N 1
ATOM 2540 C CA . VAL A 1 306 ? 12.370 -10.937 -26.598 1.00 98.00 306 VAL A CA 1
ATOM 2541 C C . VAL A 1 306 ? 11.643 -11.917 -25.677 1.00 98.00 306 VAL A C 1
ATOM 2543 O O . VAL A 1 306 ? 10.525 -11.631 -25.254 1.00 98.00 306 VAL A O 1
ATOM 2546 N N . GLN A 1 307 ? 12.262 -13.054 -25.346 1.00 98.19 307 GLN A N 1
ATOM 2547 C CA . GLN A 1 307 ? 11.668 -14.016 -24.422 1.00 98.19 307 GLN A CA 1
ATOM 2548 C C . GLN A 1 307 ? 11.597 -13.475 -22.988 1.00 98.19 307 GLN A C 1
ATOM 2550 O O . GLN A 1 307 ? 10.527 -13.525 -22.395 1.00 98.19 307 GLN A O 1
ATOM 2555 N N . LEU A 1 308 ? 12.671 -12.870 -22.472 1.00 97.50 308 LEU A N 1
ATOM 2556 C CA . LEU A 1 308 ? 12.682 -12.257 -21.139 1.00 97.50 308 LEU A CA 1
ATOM 2557 C C . LEU A 1 308 ? 11.573 -11.204 -20.976 1.00 97.50 308 LEU A C 1
ATOM 2559 O O . LEU A 1 308 ? 10.891 -11.175 -19.957 1.00 97.50 308 LEU A O 1
ATOM 2563 N N . MET A 1 309 ? 11.337 -10.378 -21.999 1.00 97.62 309 MET A N 1
ATOM 2564 C CA . MET A 1 309 ? 10.247 -9.398 -21.978 1.00 97.62 309 MET A CA 1
ATOM 2565 C C . MET A 1 309 ? 8.861 -10.050 -22.000 1.00 97.62 309 MET A C 1
ATOM 2567 O O . MET A 1 309 ? 7.952 -9.578 -21.323 1.00 97.62 309 MET A O 1
ATOM 2571 N N . LYS A 1 310 ? 8.677 -11.158 -22.727 1.00 97.75 310 LYS A N 1
ATOM 2572 C CA . LYS A 1 310 ? 7.424 -11.932 -22.665 1.00 97.75 310 LYS A CA 1
ATOM 2573 C C . LYS A 1 310 ? 7.198 -12.533 -21.283 1.00 97.75 310 LYS A C 1
ATOM 2575 O O . LYS A 1 310 ? 6.057 -12.559 -20.826 1.00 97.75 310 LYS A O 1
ATOM 2580 N N . ASP A 1 311 ? 8.259 -12.990 -20.627 1.00 98.00 311 ASP A N 1
ATOM 2581 C CA . ASP A 1 311 ? 8.180 -13.551 -19.280 1.00 98.00 311 ASP A CA 1
ATOM 2582 C C . ASP A 1 311 ? 7.763 -12.465 -18.270 1.00 98.00 311 ASP A C 1
ATOM 2584 O O . ASP A 1 311 ? 6.880 -12.708 -17.451 1.00 98.00 311 ASP A O 1
ATOM 2588 N N . VAL A 1 312 ? 8.292 -11.239 -18.399 1.00 97.81 312 VAL A N 1
ATOM 2589 C CA . VAL A 1 312 ? 7.846 -10.063 -17.622 1.00 97.81 312 VAL A CA 1
ATOM 2590 C C . VAL A 1 312 ? 6.362 -9.765 -17.849 1.00 97.81 312 VAL A C 1
ATOM 2592 O O . VAL A 1 312 ? 5.612 -9.604 -16.888 1.00 97.81 312 VAL A O 1
ATOM 2595 N N . LEU A 1 313 ? 5.908 -9.717 -19.106 1.00 97.56 313 LEU A N 1
ATOM 2596 C CA . LEU A 1 313 ? 4.492 -9.473 -19.411 1.00 97.56 313 LEU A CA 1
ATOM 2597 C C . LEU A 1 313 ? 3.603 -10.568 -18.804 1.00 97.56 313 LEU A C 1
ATOM 2599 O O . LEU A 1 313 ? 2.586 -10.271 -18.180 1.00 97.56 313 LEU A O 1
ATOM 2603 N N . THR A 1 314 ? 4.009 -11.830 -18.941 1.00 97.94 314 THR A N 1
ATOM 2604 C CA . THR A 1 314 ? 3.268 -12.987 -18.416 1.00 97.94 314 THR A CA 1
ATOM 2605 C C . THR A 1 314 ? 3.194 -12.950 -16.890 1.00 97.94 314 THR A C 1
ATOM 2607 O O . THR A 1 314 ? 2.118 -13.145 -16.337 1.00 97.94 314 THR A O 1
ATOM 2610 N N . PHE A 1 315 ? 4.285 -12.589 -16.207 1.00 97.88 315 PHE A N 1
ATOM 2611 C CA . PHE A 1 315 ? 4.332 -12.468 -14.747 1.00 97.88 315 PHE A CA 1
ATOM 2612 C C . PHE A 1 315 ? 3.241 -11.546 -14.176 1.00 97.88 315 PHE A C 1
ATOM 2614 O O . PHE A 1 315 ? 2.651 -11.849 -13.132 1.00 97.88 315 PHE A O 1
ATOM 2621 N N . TRP A 1 316 ? 2.971 -10.421 -14.842 1.00 97.69 316 TRP A N 1
ATOM 2622 C CA . TRP A 1 316 ? 1.946 -9.464 -14.418 1.00 97.69 316 TRP A CA 1
ATOM 2623 C C . TRP A 1 316 ? 0.544 -9.844 -14.908 1.00 97.69 316 TRP A C 1
ATOM 2625 O O . TRP A 1 316 ? -0.427 -9.669 -14.169 1.00 97.69 316 TRP A O 1
ATOM 2635 N N . LEU A 1 317 ? 0.418 -10.416 -16.111 1.00 97.38 317 LEU A N 1
ATOM 2636 C CA . LEU A 1 317 ? -0.859 -10.946 -16.608 1.00 97.38 317 LEU A CA 1
ATOM 2637 C C . LEU A 1 317 ? -1.385 -12.085 -15.722 1.00 97.38 317 LEU A C 1
ATOM 2639 O O . LEU A 1 317 ? -2.575 -12.109 -15.409 1.00 97.38 317 LEU A O 1
ATOM 2643 N N . ASP A 1 318 ? -0.503 -12.963 -15.238 1.00 97.06 318 ASP A N 1
ATOM 2644 C CA . ASP A 1 318 ? -0.841 -14.048 -14.306 1.00 97.06 318 ASP A CA 1
ATOM 2645 C C . ASP A 1 318 ? -1.364 -13.525 -12.954 1.00 97.06 318 ASP A C 1
ATOM 2647 O O . ASP A 1 318 ? -2.092 -14.226 -12.251 1.00 97.06 318 ASP A O 1
ATOM 2651 N N . ARG A 1 319 ? -1.062 -12.264 -12.608 1.00 95.25 319 ARG A N 1
ATOM 2652 C CA . ARG A 1 319 ? -1.600 -11.551 -11.431 1.00 95.25 319 ARG A CA 1
ATOM 2653 C C . ARG A 1 319 ? -2.896 -10.786 -11.708 1.00 95.25 319 ARG A C 1
ATOM 2655 O O . ARG A 1 319 ? -3.424 -10.106 -10.831 1.00 95.25 319 ARG A O 1
ATOM 2662 N N . GLY A 1 320 ? -3.441 -10.905 -12.916 1.00 95.88 320 GLY A N 1
ATOM 2663 C CA . GLY A 1 320 ? -4.731 -10.330 -13.288 1.00 95.88 320 GLY A CA 1
ATOM 2664 C C . GLY A 1 320 ? -4.676 -8.885 -13.779 1.00 95.88 320 GLY A C 1
ATOM 2665 O O . GLY A 1 320 ? -5.732 -8.254 -13.885 1.00 95.88 320 GLY A O 1
ATOM 2666 N N . VAL A 1 321 ? -3.486 -8.355 -14.091 1.00 97.06 321 VAL A N 1
ATOM 2667 C CA . VAL A 1 321 ? -3.352 -7.094 -14.838 1.00 97.06 321 VAL A CA 1
ATOM 2668 C C . VAL A 1 321 ? -4.096 -7.230 -16.168 1.00 97.06 321 VAL A C 1
ATOM 2670 O O . VAL A 1 321 ? -4.040 -8.260 -16.835 1.00 97.06 321 VAL A O 1
ATOM 2673 N N . ALA A 1 322 ? -4.852 -6.200 -16.537 1.00 96.94 322 ALA A N 1
ATOM 2674 C CA . ALA A 1 322 ? -5.753 -6.232 -17.683 1.00 96.94 322 ALA A CA 1
ATOM 2675 C C . ALA A 1 322 ? -5.067 -5.892 -19.014 1.00 96.94 322 ALA A C 1
ATOM 2677 O O . ALA A 1 322 ? -5.636 -6.159 -20.072 1.00 96.94 322 ALA A O 1
ATOM 2678 N N . GLY A 1 323 ? -3.879 -5.290 -18.962 1.00 94.56 323 GLY A N 1
ATOM 2679 C CA . GLY A 1 323 ? -3.086 -4.919 -20.127 1.00 94.56 323 GLY A CA 1
ATOM 2680 C C . GLY A 1 323 ? -1.909 -4.017 -19.766 1.00 94.56 323 GLY A C 1
ATOM 2681 O O . GLY A 1 323 ? -1.693 -3.717 -18.588 1.00 94.56 323 GLY A O 1
ATOM 2682 N N . PHE A 1 324 ? -1.204 -3.577 -20.806 1.00 93.31 324 PHE A N 1
ATOM 2683 C CA . PHE A 1 324 ? -0.110 -2.612 -20.759 1.00 93.31 324 PHE A CA 1
ATOM 2684 C C . PHE A 1 324 ? -0.308 -1.555 -21.844 1.00 93.31 324 PHE A C 1
ATOM 2686 O O . PHE A 1 324 ? -0.858 -1.935 -22.909 1.00 93.31 324 PHE A O 1
#

pLDDT: mean 94.14, std 6.67, range [59.19, 98.75]

Organism: Megaselia scalaris (NCBI:txid36166)

Radius of gyration: 32.55 Å; chains: 1; bounding box: 78×36×94 Å

Sequence (324 aa):
TEVQKEWWQTALFYQIYPRSFKDSNGDGVGDLNGITSKLEYLKEIGVTATWLSPIFTSPMVDFGYDIANFTEIDPIFGTLEDFDNMIKKANELGIKIVLDFVPNHSSDLHEWFIRSERREPGYEDLYIWDSGLPHPSDPNKRLPPSNWLSHFRGSAWKWKYLKEIGVTATWLSPIFTSPMVDFGYDIANFTEIDPIFGTMEDFDNMMKKANELGIKIILDFVPNHSSDLHEWFIRSERREPGYEDLYIWDNGLPHPSDPNKRLPPSNWISNFRGSAWKWSDIRKQFYYHAFAEGQPDFNFRNEKLVQLMKDVLTFWLDRGVAGF

InterPro domains:
  IPR006047 Glycosyl hydrolase family 13, catalytic domain [PF00128] (158-324)
  IPR006047 Glycosyl hydrolase family 13, catalytic domain [SM00642] (15-283)
  IPR017853 Glycoside hydrolase superfamily [SSF51445] (5-160)
  IPR017853 Glycoside hydrolase superfamily [SSF51445] (159-324)
  IPR045857 Oligo-1,6-glucosidase, domain 2 [G3DSA:3.90.400.10] (107-159)
  IPR045857 Oligo-1,6-glucosidase, domain 2 [G3DSA:3.90.400.10] (227-302)

Foldseek 3Di:
DDPDDDCVVPFDEDEDAQQQQADDPPPNGGALVRVLVCLVVCLVVPGQEYEYEAQAAAPCPVHHLQHQDPPFGHPSHHGVVSVVSSCVSCVVSNYHYHYDDNPPDHHCNHPLNVCCVVCPPPSVVVDDDDPADQDPPQNLDHDHNDQDADPVGDHPDDDPPCLSSPAQEDEDEAQAAAPCPVDRLQHQDLQFGHPVVHGPVVVLVVLVVCVVSNYAYAYDDNLFWHFCNHPLNVCCLQVPPPSVQQFDKALADQDPPDNVDHHHNDQDAAPCGDDQWDADPSNNITFGHNHDPRTGTTDVVDVVSVVVVVVSQVSVVVSVHPYD